Protein AF-A0AAW1DIX3-F1 (afdb_monomer_lite)

Foldseek 3Di:
DDFAWEADAPDPPDDLDDDDDPPDPDVPVVVVVSCVVPCPDAQEEEEALVVLLVLLCLVQPQDPVDFLKFKWKWADDPQHYIYIDGDPVNDDPPCPPLQVVQVQVVLQVRYAHALVDRDRDPGDPDWDKDKDWDQAPRGIYIYIDTQSTWGDNHYDHDVVVVVVTATEAEDEDEPPCDDPCCVLAPSSQLSSCVNSNHQKYKYWYAHPVVSHTDDIDIDGSCSNQPCPDPVPNDHPVSSVVSSNVVVVVVSCVLVLDDSVQSNQKMWMWIADNPDPVRIDIWIWGWDADPNDTDTHTDDPDDDDDD

Sequence (306 aa):
MSPVFWLKITDWKKQSAQKIPINTDDPYKLFSNFIKSFCWTMDNMVGTRSIVSRIMNTPFEINKDIERKWIIKAEIIEENCIYLYYDRDDKPNNITDKMAKQYELLKRYLFVNHPVNRKVISTFNEMFGQEFYFNRKKGNFFYSTEIPGVISDQEITNNEQLTSVEYIYFDIFEDGEFSEDVINYNPIWWSKAALTKAKQCILASYDKVNDCLKEIYKFNIDKFDDKTKYENLWSPDAAWNFLNDFLNFVEYSVFSVSSDIRKKCVWKFQSYPNDEPFVSCEILIRNVVNDQETLTPITVNETNFP

Secondary structure (DSSP, 8-state):
----EE-------SSS-----TT-S-HHHHHHHHHTTT--SSSEEEEEHHHHHHHHHGGG---TT-----EEEEEE-STT-EEEEE-TT----PPPHHHHHHHHHHHHHHEEEETTEEEEPS----PPEEEEEEE-SSSEEEEEEE--EEE-SS---SHHHHHHSEEEEEEEEETT---HHHHHT-HHHHHHHHHTTEEEEEEEEEETTTTEEEEEEEEEGGGGG-TTS-TTT--HHHHHHHHHHHHHHHHHHHHTS-HHHHTTEEEEEEE-TTSSSSEEEEEEEEEEETTEEEEEE---------

Radius of gyration: 21.01 Å; chains: 1; bounding box: 51×45×63 Å

Structure (mmCIF, N/CA/C/O backbone):
data_AF-A0AAW1DIX3-F1
#
_entry.id   AF-A0AAW1DIX3-F1
#
loop_
_atom_site.group_PDB
_atom_site.id
_atom_site.type_symbol
_atom_site.label_atom_id
_atom_site.label_alt_id
_atom_site.label_comp_id
_atom_site.label_asym_id
_atom_site.label_entity_id
_atom_site.label_seq_id
_atom_site.pdbx_PDB_ins_code
_atom_site.Cartn_x
_atom_site.Cartn_y
_atom_site.Cartn_z
_atom_site.occupancy
_atom_site.B_iso_or_equiv
_atom_site.auth_seq_id
_atom_site.auth_comp_id
_atom_site.auth_asym_id
_atom_site.auth_atom_id
_atom_site.pdbx_PDB_model_num
ATOM 1 N N . MET A 1 1 ? 8.180 -1.377 -32.144 1.00 24.28 1 MET A N 1
ATOM 2 C CA . MET A 1 1 ? 7.728 -0.047 -31.680 1.00 24.28 1 MET A CA 1
ATOM 3 C C . MET A 1 1 ? 7.209 -0.229 -30.266 1.00 24.28 1 MET A C 1
ATOM 5 O O . MET A 1 1 ? 6.354 -1.084 -30.084 1.00 24.28 1 MET A O 1
ATOM 9 N N . SER A 1 2 ? 7.764 0.469 -29.275 1.00 21.11 2 SER A N 1
ATOM 10 C CA . SER A 1 2 ? 7.307 0.355 -27.880 1.00 21.11 2 SER A CA 1
ATOM 11 C C . SER A 1 2 ? 6.096 1.270 -27.644 1.00 21.11 2 SER A C 1
ATOM 13 O O . SER A 1 2 ? 6.151 2.421 -28.086 1.00 21.11 2 SER A O 1
ATOM 15 N N . PRO A 1 3 ? 5.015 0.799 -26.993 1.00 24.45 3 PRO A N 1
ATOM 16 C CA . PRO A 1 3 ? 3.863 1.640 -26.676 1.00 24.45 3 PRO A CA 1
ATOM 17 C C . PRO A 1 3 ? 4.235 2.682 -25.610 1.00 24.45 3 PRO A C 1
ATOM 19 O O . PRO A 1 3 ? 5.047 2.410 -24.724 1.00 24.45 3 PRO A O 1
ATOM 22 N N . VAL A 1 4 ? 3.663 3.878 -25.753 1.00 28.61 4 VAL A N 1
ATOM 23 C CA . VAL A 1 4 ? 3.884 5.083 -24.935 1.00 28.61 4 VAL A CA 1
ATOM 24 C C . VAL A 1 4 ? 2.621 5.336 -24.104 1.00 28.61 4 VAL A C 1
ATOM 26 O O . VAL A 1 4 ? 1.522 5.063 -24.577 1.00 28.61 4 VAL A O 1
ATOM 29 N N . PHE A 1 5 ? 2.785 5.819 -22.873 1.00 34.94 5 PHE A N 1
ATOM 30 C CA . PHE A 1 5 ? 1.766 5.808 -21.820 1.00 34.94 5 PHE A CA 1
ATOM 31 C C . PHE A 1 5 ? 1.188 7.217 -21.546 1.00 34.94 5 PHE A C 1
ATOM 33 O O . PHE A 1 5 ? 1.934 8.200 -21.592 1.00 34.94 5 PHE A O 1
ATOM 40 N N . TRP A 1 6 ? -0.119 7.327 -21.259 1.00 36.47 6 TRP A N 1
ATOM 41 C CA . TRP A 1 6 ? -0.885 8.594 -21.301 1.00 36.47 6 TRP A CA 1
ATOM 42 C C . TRP A 1 6 ? -1.530 9.003 -19.975 1.00 36.47 6 TRP A C 1
ATOM 44 O O . TRP A 1 6 ? -1.988 8.139 -19.234 1.00 36.47 6 TRP A O 1
ATOM 54 N N . LEU A 1 7 ? -1.703 10.317 -19.761 1.00 32.06 7 LEU A N 1
ATOM 55 C CA . LEU A 1 7 ? -2.946 10.886 -19.213 1.00 32.06 7 LEU A CA 1
ATOM 56 C C . LEU A 1 7 ? -3.026 12.415 -19.429 1.00 32.06 7 LEU A C 1
ATOM 58 O O . LEU A 1 7 ? -2.129 13.152 -19.026 1.00 32.06 7 LEU A O 1
ATOM 62 N N . LYS A 1 8 ? -4.151 12.893 -19.978 1.00 32.12 8 LYS A N 1
ATOM 63 C CA . LYS A 1 8 ? -4.736 14.211 -19.684 1.00 32.12 8 LYS A CA 1
ATOM 64 C C . LYS A 1 8 ? -6.251 14.084 -19.821 1.00 32.12 8 LYS A C 1
ATOM 66 O O . LYS A 1 8 ? -6.751 13.883 -20.915 1.00 32.12 8 LYS A O 1
ATOM 71 N N . ILE A 1 9 ? -6.985 14.210 -18.719 1.00 34.62 9 ILE A N 1
ATOM 72 C CA . ILE A 1 9 ? -8.452 14.252 -18.755 1.00 34.62 9 ILE A CA 1
ATOM 73 C C . ILE A 1 9 ? -8.866 15.724 -18.847 1.00 34.62 9 ILE A C 1
ATOM 75 O O . ILE A 1 9 ? -8.942 16.439 -17.846 1.00 34.62 9 ILE A O 1
ATOM 79 N N . THR A 1 10 ? -9.100 16.217 -20.062 1.00 29.91 10 THR A N 1
ATOM 80 C CA . THR A 1 10 ? -9.727 17.526 -20.292 1.00 29.91 10 THR A CA 1
ATOM 81 C C . THR A 1 10 ? -11.246 17.402 -20.261 1.00 29.91 10 THR A C 1
ATOM 83 O O . THR A 1 10 ? -11.860 17.349 -21.312 1.00 29.91 10 THR A O 1
ATOM 86 N N . ASP A 1 11 ? -11.834 17.310 -19.064 1.00 30.41 11 ASP A N 1
ATOM 87 C CA . ASP A 1 11 ? -13.124 17.936 -18.697 1.00 30.41 11 ASP A CA 1
ATOM 88 C C . ASP A 1 11 ? -13.627 17.416 -17.341 1.00 30.41 11 ASP A C 1
ATOM 90 O O . ASP A 1 11 ? -14.611 16.697 -17.207 1.00 30.41 11 ASP A O 1
ATOM 94 N N . TRP A 1 12 ? -12.953 17.844 -16.275 1.00 36.09 12 TRP A N 1
ATOM 95 C CA . TRP A 1 12 ? -13.307 17.520 -14.887 1.00 36.09 12 TRP A CA 1
ATOM 96 C C . TRP A 1 12 ? -14.325 18.500 -14.263 1.00 36.09 12 TRP A C 1
ATOM 98 O O . TRP A 1 12 ? -14.452 18.608 -13.046 1.00 36.09 12 TRP A O 1
ATOM 108 N N . LYS A 1 13 ? -15.076 19.254 -15.082 1.00 29.22 13 LYS A N 1
ATOM 109 C CA . LYS A 1 13 ? -15.997 20.299 -14.588 1.00 29.22 13 LYS A CA 1
ATOM 110 C C . LYS A 1 13 ? -17.361 19.806 -14.107 1.00 29.22 13 LYS A C 1
ATOM 112 O O . LYS A 1 13 ? -18.126 20.623 -13.598 1.00 29.22 13 LYS A O 1
ATOM 117 N N . LYS A 1 14 ? -17.685 18.516 -14.199 1.00 33.22 14 LYS A N 1
ATOM 118 C CA . LYS A 1 14 ? -18.916 17.984 -13.603 1.00 33.22 14 LYS A CA 1
ATOM 119 C C . LYS A 1 14 ? -18.658 16.630 -12.946 1.00 33.22 14 LYS A C 1
ATOM 121 O O . LYS A 1 14 ? -18.655 15.607 -13.606 1.00 33.22 14 LYS A O 1
ATOM 126 N N . GLN A 1 15 ? -18.542 16.711 -11.619 1.00 33.00 15 GLN A N 1
ATOM 127 C CA . GLN A 1 15 ? -18.606 15.641 -10.617 1.00 33.00 15 GLN A CA 1
ATOM 128 C C . GLN A 1 15 ? -17.293 14.873 -10.358 1.00 33.00 15 GLN A C 1
ATOM 130 O O . GLN A 1 15 ? -16.634 14.389 -11.266 1.00 33.00 15 GLN A O 1
ATOM 135 N N . SER A 1 16 ? -16.950 14.759 -9.066 1.00 36.22 16 SER A N 1
ATOM 136 C CA . SER A 1 16 ? -15.888 13.934 -8.438 1.00 36.22 16 SER A CA 1
ATOM 137 C C . SER A 1 16 ? -14.414 14.355 -8.540 1.00 36.22 16 SER A C 1
ATOM 139 O O . SER A 1 16 ? -13.512 13.563 -8.309 1.00 36.22 16 SER A O 1
ATOM 141 N N . ALA A 1 17 ? -14.166 15.637 -8.775 1.00 34.41 17 ALA A N 1
ATOM 142 C CA . ALA A 1 17 ? -12.889 16.123 -9.252 1.00 34.41 17 ALA A CA 1
ATOM 143 C C . ALA A 1 17 ? -12.289 17.270 -8.419 1.00 34.41 17 ALA A C 1
ATOM 145 O O . ALA A 1 17 ? -12.296 18.424 -8.854 1.00 34.41 17 ALA A O 1
ATOM 146 N N . GLN A 1 18 ? -11.823 17.013 -7.194 1.00 35.38 18 GLN A N 1
ATOM 147 C CA . GLN A 1 18 ? -11.209 18.082 -6.396 1.00 35.38 18 GLN A CA 1
ATOM 148 C C . GLN A 1 18 ? -9.733 18.260 -6.764 1.00 35.38 18 GLN A C 1
ATOM 150 O O . GLN A 1 18 ? -8.939 17.332 -6.661 1.00 35.38 18 GLN A O 1
ATOM 155 N N . LYS A 1 19 ? -9.353 19.483 -7.160 1.00 34.22 19 LYS A N 1
ATOM 156 C CA . LYS A 1 19 ? -7.948 19.903 -7.168 1.00 34.22 19 LYS A CA 1
ATOM 157 C C . LYS A 1 19 ? -7.449 19.864 -5.731 1.00 34.22 19 LYS A C 1
ATOM 159 O O . LYS A 1 19 ? -7.888 20.672 -4.916 1.00 34.22 19 LYS A O 1
ATOM 164 N N . ILE A 1 20 ? -6.554 18.937 -5.433 1.00 35.50 20 ILE A N 1
ATOM 165 C CA . ILE A 1 20 ? -5.942 18.821 -4.116 1.00 35.50 20 ILE A CA 1
ATOM 166 C C . ILE A 1 20 ? -4.712 19.739 -4.095 1.00 35.50 20 ILE A C 1
ATOM 168 O O . ILE A 1 20 ? -3.755 19.479 -4.827 1.00 35.50 20 ILE A O 1
ATOM 172 N N . PRO A 1 21 ? -4.706 20.837 -3.317 1.00 29.61 21 PRO A N 1
ATOM 173 C CA . PRO A 1 21 ? -3.487 21.604 -3.128 1.00 29.61 21 PRO A CA 1
ATOM 174 C C . PRO A 1 21 ? -2.472 20.741 -2.370 1.00 29.61 21 PRO A C 1
ATOM 176 O O . PRO A 1 21 ? -2.770 20.225 -1.299 1.00 29.61 21 PRO A O 1
ATOM 179 N N . ILE A 1 22 ? -1.254 20.634 -2.908 1.00 37.72 22 ILE A N 1
ATOM 180 C CA . ILE A 1 22 ? -0.123 19.840 -2.380 1.00 37.72 22 ILE A CA 1
ATOM 181 C C . ILE A 1 22 ? 0.317 20.294 -0.963 1.00 37.72 22 ILE A C 1
ATOM 183 O O . ILE A 1 22 ? 1.161 19.669 -0.336 1.00 37.72 22 ILE A O 1
ATOM 187 N N . ASN A 1 23 ? -0.271 21.368 -0.425 1.00 29.31 23 ASN A N 1
ATOM 188 C CA . ASN A 1 23 ? 0.244 22.113 0.723 1.00 29.31 23 ASN A CA 1
ATOM 189 C C . ASN A 1 23 ? -0.627 22.027 1.992 1.00 29.31 23 ASN A C 1
ATOM 191 O O . ASN A 1 23 ? -0.729 23.000 2.736 1.00 29.31 23 ASN A O 1
ATOM 195 N N . THR A 1 24 ? -1.305 20.905 2.231 1.00 38.19 24 THR A N 1
ATOM 196 C CA . THR A 1 24 ? -1.933 20.649 3.536 1.00 38.19 24 THR A CA 1
ATOM 197 C C . THR A 1 24 ? -1.047 19.711 4.343 1.00 38.19 24 THR A C 1
ATOM 199 O O . THR A 1 24 ? -0.878 18.558 3.951 1.00 38.19 24 THR A O 1
ATOM 202 N N . ASP A 1 25 ? -0.566 20.176 5.499 1.00 38.53 25 ASP A N 1
ATOM 203 C CA . ASP A 1 25 ? 0.247 19.420 6.476 1.00 38.53 25 ASP A CA 1
ATOM 204 C C . ASP A 1 25 ? -0.429 18.141 7.012 1.00 38.53 25 ASP A C 1
ATOM 206 O O . ASP A 1 25 ? 0.148 17.386 7.795 1.00 38.53 25 ASP A O 1
ATOM 210 N N . ASP A 1 26 ? -1.670 17.895 6.600 1.00 45.59 26 ASP A N 1
ATOM 211 C CA . ASP A 1 26 ? -2.492 16.778 7.012 1.00 45.59 26 ASP A CA 1
ATOM 212 C C . ASP A 1 26 ? -3.123 16.098 5.772 1.00 45.59 26 ASP A C 1
ATOM 214 O O . ASP A 1 26 ? -4.231 16.460 5.353 1.00 45.59 26 ASP A O 1
ATOM 218 N N . PRO A 1 27 ? -2.442 15.108 5.159 1.00 48.50 27 PRO A N 1
ATOM 219 C CA . PRO A 1 27 ? -3.012 14.304 4.075 1.00 48.50 27 PRO A CA 1
ATOM 220 C C . PRO A 1 27 ? -4.288 13.542 4.498 1.00 48.50 27 PRO A C 1
ATOM 222 O O . PRO A 1 27 ? -5.067 13.125 3.637 1.00 48.50 27 PRO A O 1
ATOM 225 N N . TYR A 1 28 ? -4.559 13.415 5.805 1.00 51.81 28 TYR A N 1
ATOM 226 C CA . TYR A 1 28 ? -5.746 12.764 6.367 1.00 51.81 28 TYR A CA 1
ATOM 227 C C . TYR A 1 28 ? -7.020 13.604 6.175 1.00 51.81 28 TYR A C 1
ATOM 229 O O . TYR A 1 28 ? -8.093 13.056 5.896 1.00 51.81 28 TYR A O 1
ATOM 237 N N . LYS A 1 29 ? -6.933 14.942 6.230 1.00 48.50 29 LYS A N 1
ATOM 238 C CA . LYS A 1 29 ? -8.079 15.833 5.935 1.00 48.50 29 LYS A CA 1
ATOM 239 C C . LYS A 1 29 ? -8.504 15.799 4.466 1.00 48.50 29 LYS A C 1
ATOM 241 O O . LYS A 1 29 ? -9.688 15.926 4.160 1.00 48.50 29 LYS A O 1
ATOM 246 N N . LEU A 1 30 ? -7.555 15.594 3.557 1.00 50.56 30 LEU A N 1
ATOM 247 C CA . LEU A 1 30 ? -7.838 15.466 2.126 1.00 50.56 30 LEU A CA 1
ATOM 248 C C . LEU A 1 30 ? -8.543 14.143 1.812 1.00 50.56 30 LEU A C 1
ATOM 250 O O . LEU A 1 30 ? -9.554 14.127 1.111 1.00 50.56 30 LEU A O 1
ATOM 254 N N . PHE A 1 31 ? -8.048 13.048 2.392 1.00 53.78 31 PHE A N 1
ATOM 255 C CA . PHE A 1 31 ? -8.608 11.718 2.177 1.00 53.78 31 PHE A CA 1
ATOM 256 C C . PHE A 1 31 ? -9.987 11.550 2.834 1.00 53.78 31 PHE A C 1
ATOM 258 O O . PHE A 1 31 ? -10.902 11.007 2.221 1.00 53.78 31 PHE A O 1
ATOM 265 N N . SER A 1 32 ? -10.192 12.093 4.037 1.00 52.12 32 SER A N 1
ATOM 266 C CA . SER A 1 32 ? -11.493 12.045 4.724 1.00 52.12 32 SER A CA 1
ATOM 267 C C . SER A 1 32 ? -12.594 12.829 3.999 1.00 52.12 32 SER A C 1
ATOM 269 O O . SER A 1 32 ? -13.709 12.324 3.885 1.00 52.12 32 SER A O 1
ATOM 271 N N . ASN A 1 33 ? -12.300 14.014 3.448 1.00 55.19 33 ASN A N 1
ATOM 272 C CA . ASN A 1 33 ? -13.266 14.779 2.644 1.00 55.19 33 ASN A CA 1
ATOM 273 C C . ASN A 1 33 ? -13.676 14.039 1.365 1.00 55.19 33 ASN A C 1
ATOM 275 O O . ASN A 1 33 ? -14.841 14.079 0.970 1.00 55.19 33 ASN A O 1
ATOM 279 N N . PHE A 1 34 ? -12.729 13.335 0.747 1.00 54.09 34 PHE A N 1
ATOM 280 C CA . PHE A 1 34 ? -12.985 12.504 -0.417 1.00 54.09 34 PHE A CA 1
ATOM 281 C C . PHE A 1 34 ? -13.840 11.273 -0.060 1.00 54.09 34 PHE A C 1
ATOM 283 O O . PHE A 1 34 ? -14.869 11.031 -0.690 1.00 54.09 34 PHE A O 1
ATOM 290 N N . ILE A 1 35 ? -13.508 10.553 1.017 1.00 54.31 35 ILE A N 1
ATOM 291 C CA . ILE A 1 35 ? -14.267 9.375 1.477 1.00 54.31 35 ILE A CA 1
ATOM 292 C C . ILE A 1 35 ? -15.701 9.730 1.869 1.00 54.31 35 ILE A C 1
ATOM 294 O O . ILE A 1 35 ? -16.624 8.998 1.513 1.00 54.31 35 ILE A O 1
ATOM 298 N N . LYS A 1 36 ? -15.914 10.873 2.536 1.00 56.00 36 LYS A N 1
ATOM 299 C CA . LYS A 1 36 ? -17.258 11.373 2.883 1.00 56.00 36 LYS A CA 1
ATOM 300 C C . LYS A 1 36 ? -18.174 11.513 1.661 1.00 56.00 36 LYS A C 1
ATOM 302 O O . LYS A 1 36 ? -19.388 11.470 1.814 1.00 56.00 36 LYS A O 1
ATOM 307 N N . SER A 1 37 ? -17.616 11.671 0.457 1.00 54.72 37 SER A N 1
ATOM 308 C CA . SER A 1 37 ? -18.402 11.775 -0.777 1.00 54.72 37 SER A CA 1
ATOM 309 C C . SER A 1 37 ? -18.777 10.427 -1.416 1.00 54.72 37 SER A C 1
ATOM 311 O O . SER A 1 37 ? -19.682 10.403 -2.250 1.00 54.72 37 SER A O 1
ATOM 313 N N . PHE A 1 38 ? -18.159 9.311 -1.000 1.00 51.00 38 PHE A N 1
ATOM 314 C CA . PHE A 1 38 ? -18.317 7.988 -1.631 1.00 51.00 38 PHE A CA 1
ATOM 315 C C . PHE A 1 38 ? -18.722 6.846 -0.685 1.00 51.00 38 PHE A C 1
ATOM 317 O O . PHE A 1 38 ? -19.352 5.888 -1.136 1.00 51.00 38 PHE A O 1
ATOM 324 N N . CYS A 1 39 ? -18.442 6.930 0.617 1.00 51.97 39 CYS A N 1
ATOM 325 C CA . CYS A 1 39 ? -18.888 5.928 1.588 1.00 51.97 39 CYS A CA 1
ATOM 326 C C . CYS A 1 39 ? -20.339 6.188 2.017 1.00 51.97 39 CYS A C 1
ATOM 328 O O . CYS A 1 39 ? -20.600 6.697 3.101 1.00 51.97 39 CYS A O 1
ATOM 330 N N . TRP A 1 40 ? -21.289 5.823 1.154 1.00 50.94 40 TRP A N 1
ATOM 331 C CA . TRP A 1 40 ? -22.729 5.896 1.446 1.00 50.94 40 TRP A CA 1
ATOM 332 C C . TRP A 1 40 ? -23.266 4.631 2.135 1.00 50.94 40 TRP A C 1
ATOM 334 O O . TRP A 1 40 ? -24.460 4.553 2.414 1.00 50.94 40 TRP A O 1
ATOM 344 N N . THR A 1 41 ? -22.421 3.624 2.393 1.00 52.97 41 THR A N 1
ATOM 345 C CA . THR A 1 41 ? -22.853 2.355 2.996 1.00 52.97 41 THR A CA 1
ATOM 346 C C . THR A 1 41 ? -22.204 2.110 4.353 1.00 52.97 41 THR A C 1
ATOM 348 O O . THR A 1 41 ? -21.031 2.420 4.572 1.00 52.97 41 THR A O 1
ATOM 351 N N . MET A 1 42 ? -23.005 1.545 5.256 1.00 55.47 42 MET A N 1
ATOM 352 C CA . MET A 1 42 ? -22.595 1.083 6.580 1.00 55.47 42 MET A CA 1
ATOM 353 C C . MET A 1 42 ? -21.626 -0.111 6.448 1.00 55.47 42 MET A C 1
ATOM 355 O O . MET A 1 42 ? -21.708 -0.862 5.478 1.00 55.47 42 MET A O 1
ATOM 359 N N . ASP A 1 43 ? -20.709 -0.251 7.411 1.00 63.44 43 ASP A N 1
ATOM 360 C CA . ASP A 1 43 ? -19.776 -1.384 7.592 1.00 63.44 43 ASP A CA 1
ATOM 361 C C . ASP A 1 43 ? -18.605 -1.491 6.596 1.00 63.44 43 ASP A C 1
ATOM 363 O O . ASP A 1 43 ? -18.255 -2.568 6.105 1.00 63.44 43 ASP A O 1
ATOM 367 N N . ASN A 1 44 ? -17.953 -0.358 6.326 1.00 78.69 44 ASN A N 1
ATOM 368 C CA . ASN A 1 44 ? -16.763 -0.302 5.479 1.00 78.69 44 ASN A CA 1
ATOM 369 C C . ASN A 1 44 ? -15.494 0.017 6.274 1.00 78.69 44 ASN A C 1
ATOM 371 O O . ASN A 1 44 ? -15.504 0.786 7.236 1.00 78.69 44 ASN A O 1
ATOM 375 N N . MET A 1 45 ? -14.375 -0.526 5.804 1.00 88.25 45 MET A N 1
ATOM 376 C CA . MET A 1 45 ? -13.039 -0.078 6.187 1.00 88.25 45 MET A CA 1
ATOM 377 C C . MET A 1 45 ? -12.402 0.690 5.040 1.00 88.25 45 MET A C 1
ATOM 379 O O . MET A 1 45 ? -12.583 0.325 3.876 1.00 88.25 45 MET A O 1
ATOM 383 N N . VAL A 1 46 ? -11.625 1.719 5.363 1.00 85.75 46 VAL A N 1
ATOM 384 C CA . VAL A 1 46 ? -10.936 2.531 4.363 1.00 85.75 46 VAL A CA 1
ATOM 385 C C . VAL A 1 46 ? -9.483 2.773 4.748 1.00 85.75 46 VAL A C 1
ATOM 387 O O . VAL A 1 46 ? -9.178 3.051 5.904 1.00 85.75 46 VAL A O 1
ATOM 390 N N . GLY A 1 47 ? -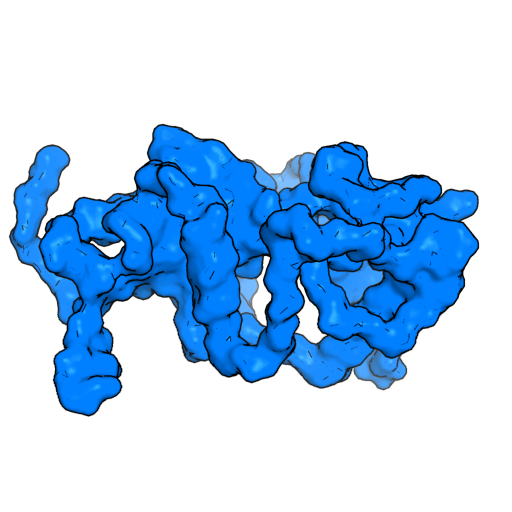8.579 2.702 3.774 1.00 85.44 47 GLY A N 1
ATOM 391 C CA . GLY A 1 47 ? -7.164 3.033 3.945 1.00 85.44 47 GLY A CA 1
ATOM 392 C C . GLY A 1 47 ? -6.514 3.483 2.640 1.00 85.44 47 GLY A C 1
ATOM 393 O O . GLY A 1 47 ? -7.183 3.739 1.645 1.00 85.44 47 GLY A O 1
ATOM 394 N N . THR A 1 48 ? -5.191 3.579 2.611 1.00 84.94 48 THR A N 1
ATOM 395 C CA . THR A 1 48 ? -4.434 3.895 1.390 1.00 84.94 48 THR A CA 1
ATOM 396 C C . THR A 1 48 ? -3.647 2.677 0.926 1.00 84.94 48 THR A C 1
ATOM 398 O O . THR A 1 48 ? -3.306 1.803 1.724 1.00 84.94 48 THR A O 1
ATOM 401 N N . ARG A 1 49 ? -3.275 2.624 -0.356 1.00 88.12 49 ARG A N 1
ATOM 402 C CA . ARG A 1 49 ? -2.427 1.548 -0.889 1.00 88.12 49 ARG A CA 1
ATOM 403 C C . ARG A 1 49 ? -1.153 1.349 -0.076 1.00 88.12 49 ARG A C 1
ATOM 405 O O . ARG A 1 49 ? -0.737 0.214 0.114 1.00 88.12 49 ARG A O 1
ATOM 412 N N . SER A 1 50 ? -0.515 2.426 0.379 1.00 84.75 50 SER A N 1
ATOM 413 C CA . SER A 1 50 ? 0.734 2.317 1.137 1.00 84.75 50 SER A CA 1
ATOM 414 C C . SER A 1 50 ? 0.542 1.571 2.456 1.00 84.75 50 SER A C 1
ATOM 416 O O . SER A 1 50 ? 1.427 0.818 2.844 1.00 84.75 50 SER A O 1
ATOM 418 N N . ILE A 1 51 ? -0.604 1.734 3.118 1.00 88.12 51 ILE A N 1
ATOM 419 C CA . ILE A 1 51 ? -0.974 0.990 4.330 1.00 88.12 51 ILE A CA 1
ATOM 420 C C . ILE A 1 51 ? -1.233 -0.473 3.988 1.00 88.12 51 ILE A C 1
ATOM 422 O O . ILE A 1 51 ? -0.655 -1.364 4.601 1.00 88.12 51 ILE A O 1
ATOM 426 N N . VAL A 1 52 ? -2.053 -0.720 2.964 1.00 91.75 52 VAL A N 1
ATOM 427 C CA . VAL A 1 52 ? -2.420 -2.081 2.548 1.00 91.75 52 VAL A CA 1
ATOM 428 C C . VAL A 1 52 ? -1.185 -2.876 2.133 1.00 91.75 52 VAL A C 1
ATOM 430 O O . VAL A 1 52 ? -0.970 -3.979 2.621 1.00 91.75 52 VAL A O 1
ATOM 433 N N . SER A 1 53 ? -0.331 -2.287 1.294 1.00 91.31 53 SER A N 1
ATOM 434 C CA . SER A 1 53 ? 0.934 -2.887 0.872 1.00 91.31 53 SER A CA 1
ATOM 435 C C . SER A 1 53 ? 1.828 -3.167 2.075 1.00 91.31 53 SER A C 1
ATOM 437 O O . SER A 1 53 ? 2.388 -4.253 2.167 1.00 91.31 53 SER A O 1
ATOM 439 N N . ARG A 1 54 ? 1.935 -2.245 3.039 1.00 88.50 54 ARG A N 1
ATOM 440 C CA . ARG A 1 54 ? 2.735 -2.486 4.244 1.00 88.50 54 ARG A CA 1
ATOM 441 C C . ARG A 1 54 ? 2.227 -3.687 5.040 1.00 88.50 54 ARG A C 1
ATOM 443 O O . ARG A 1 54 ? 3.020 -4.568 5.349 1.00 88.50 54 ARG A O 1
ATOM 450 N N . ILE A 1 55 ? 0.921 -3.753 5.301 1.00 91.50 55 ILE A N 1
ATOM 451 C CA . ILE A 1 55 ? 0.302 -4.881 6.010 1.00 91.50 55 ILE A CA 1
ATOM 452 C C . ILE A 1 55 ? 0.588 -6.188 5.262 1.00 91.50 55 ILE A C 1
ATOM 454 O O . ILE A 1 55 ? 1.118 -7.116 5.866 1.00 91.50 55 ILE A O 1
ATOM 458 N N . MET A 1 56 ? 0.318 -6.233 3.950 1.00 92.00 56 MET A N 1
ATOM 459 C CA . MET A 1 56 ? 0.537 -7.410 3.095 1.00 92.00 56 MET A CA 1
ATOM 460 C C . MET A 1 56 ? 1.974 -7.940 3.142 1.00 92.00 56 MET A C 1
ATOM 462 O O . MET A 1 56 ? 2.182 -9.142 3.015 1.00 92.00 56 MET A O 1
ATOM 466 N N . ASN A 1 57 ? 2.960 -7.056 3.310 1.00 88.00 57 ASN A N 1
ATOM 467 C CA . ASN A 1 57 ? 4.373 -7.431 3.315 1.00 88.00 57 ASN A CA 1
ATOM 468 C C . ASN A 1 57 ? 4.907 -7.845 4.689 1.00 88.00 57 ASN A C 1
ATOM 470 O O . ASN A 1 57 ? 5.987 -8.424 4.745 1.00 88.00 57 ASN A O 1
ATOM 474 N N . THR A 1 58 ? 4.166 -7.596 5.774 1.00 87.44 58 THR A N 1
ATOM 475 C CA . THR A 1 58 ? 4.598 -7.880 7.157 1.00 87.44 58 THR A CA 1
ATOM 476 C C . THR A 1 58 ? 5.186 -9.287 7.347 1.00 87.44 58 THR A C 1
ATOM 478 O O . THR A 1 58 ? 6.245 -9.386 7.964 1.00 87.44 58 THR A O 1
ATOM 481 N N . PRO A 1 59 ? 4.600 -10.376 6.798 1.00 84.81 59 PRO A N 1
ATOM 482 C CA . PRO A 1 59 ? 5.145 -11.726 6.986 1.00 84.81 59 PRO A CA 1
ATOM 483 C C . PRO A 1 59 ? 6.522 -11.955 6.347 1.00 84.81 59 PRO A C 1
ATOM 485 O O . PRO A 1 59 ? 7.198 -12.920 6.691 1.00 84.81 59 PRO A O 1
ATOM 488 N N . PHE A 1 60 ? 6.927 -11.102 5.403 1.00 82.00 60 PHE A N 1
ATOM 489 C CA . PHE A 1 60 ? 8.125 -11.288 4.579 1.00 82.00 60 PHE A CA 1
ATOM 490 C C . PHE A 1 60 ? 9.244 -10.294 4.915 1.00 82.00 60 PHE A C 1
ATOM 492 O O . PHE A 1 60 ? 10.317 -10.341 4.316 1.00 82.00 60 PHE A O 1
ATOM 499 N N . GLU A 1 61 ? 9.039 -9.400 5.886 1.00 77.06 61 GLU A N 1
ATOM 500 C CA . GLU A 1 61 ? 10.041 -8.423 6.336 1.00 77.06 61 GLU A CA 1
ATOM 501 C C . GLU A 1 61 ? 11.089 -9.061 7.289 1.00 77.06 61 GLU A C 1
ATOM 503 O O . GLU A 1 61 ? 11.454 -8.492 8.315 1.00 77.06 61 GLU A O 1
ATOM 508 N N . ILE A 1 62 ? 11.610 -10.250 6.946 1.00 57.56 62 ILE A N 1
ATOM 509 C CA . ILE A 1 62 ? 12.516 -11.084 7.776 1.00 57.56 62 ILE A CA 1
ATOM 510 C C . ILE A 1 62 ? 13.992 -10.641 7.658 1.00 57.56 62 ILE A C 1
ATOM 512 O O . ILE A 1 62 ? 14.909 -11.462 7.651 1.00 57.56 62 ILE A O 1
ATOM 516 N N . ASN A 1 63 ? 14.271 -9.339 7.537 1.00 54.66 63 ASN A N 1
ATOM 517 C CA . ASN A 1 63 ? 15.656 -8.857 7.465 1.00 54.66 63 ASN A CA 1
ATOM 518 C C . ASN A 1 63 ? 16.096 -8.268 8.810 1.00 54.66 63 ASN A C 1
ATOM 520 O O . ASN A 1 63 ? 15.613 -7.218 9.228 1.00 54.66 63 ASN A O 1
ATOM 524 N N . LYS A 1 64 ? 17.025 -8.957 9.487 1.00 45.66 64 LYS A N 1
ATOM 525 C CA . LYS A 1 64 ? 17.494 -8.643 10.852 1.00 45.66 64 LYS A CA 1
ATOM 526 C C . LYS A 1 64 ? 18.157 -7.266 10.994 1.00 45.66 64 LYS A C 1
ATOM 528 O O . LYS A 1 64 ? 18.231 -6.759 12.106 1.00 45.66 64 LYS A O 1
ATOM 533 N N . ASP A 1 65 ? 18.579 -6.654 9.889 1.00 46.44 65 ASP A N 1
ATOM 534 C CA . ASP A 1 65 ? 19.278 -5.361 9.890 1.00 46.44 65 ASP A CA 1
ATOM 535 C C . ASP A 1 65 ? 18.373 -4.168 9.533 1.00 46.44 65 ASP A C 1
ATOM 537 O O . ASP A 1 65 ? 18.805 -3.016 9.586 1.00 46.44 65 ASP A O 1
ATOM 541 N N . ILE A 1 66 ? 17.107 -4.416 9.177 1.00 51.41 66 ILE A N 1
ATOM 542 C CA . ILE A 1 66 ? 16.124 -3.368 8.889 1.00 51.41 66 ILE A CA 1
ATOM 543 C C . ILE A 1 66 ? 14.816 -3.738 9.594 1.00 51.41 66 ILE A C 1
ATOM 545 O O . ILE A 1 66 ? 13.885 -4.245 8.972 1.00 51.41 66 ILE A O 1
ATOM 549 N N . GLU A 1 67 ? 14.731 -3.466 10.900 1.00 52.56 67 GLU A N 1
ATOM 550 C CA . GLU A 1 67 ? 13.465 -3.524 11.637 1.00 52.56 67 GLU A CA 1
ATOM 551 C C . GLU A 1 67 ? 12.488 -2.494 11.052 1.00 52.56 67 GLU A C 1
ATOM 553 O O . GLU A 1 67 ? 12.462 -1.329 11.452 1.00 52.56 67 GLU A O 1
ATOM 558 N N . ARG A 1 68 ? 11.659 -2.902 10.090 1.00 62.59 68 ARG A N 1
ATOM 559 C CA . ARG A 1 68 ? 10.568 -2.061 9.590 1.00 62.59 68 ARG A CA 1
ATOM 560 C C . ARG A 1 68 ? 9.322 -2.260 10.443 1.00 62.59 68 ARG A C 1
ATOM 562 O O . ARG A 1 68 ? 8.280 -2.687 9.959 1.00 62.59 68 ARG A O 1
ATOM 569 N N . LYS A 1 69 ? 9.440 -1.918 11.727 1.00 77.56 69 LYS A N 1
ATOM 570 C CA . LYS A 1 69 ? 8.267 -1.733 12.586 1.00 77.56 69 LYS A CA 1
ATOM 571 C C . LYS A 1 69 ? 7.353 -0.714 11.917 1.00 77.56 69 LYS A C 1
ATOM 573 O O . LYS A 1 69 ? 7.831 0.275 11.365 1.00 77.56 69 LYS A O 1
ATOM 578 N N . TRP A 1 70 ? 6.060 -0.991 11.938 1.00 85.25 70 TRP A N 1
ATOM 579 C CA . TRP A 1 70 ? 5.050 -0.047 11.503 1.00 85.25 70 TRP A CA 1
ATOM 580 C C . TRP A 1 70 ? 3.996 0.118 12.584 1.00 85.25 70 TRP A C 1
ATOM 582 O O . TRP A 1 70 ? 3.739 -0.793 13.376 1.00 85.25 70 TRP A O 1
ATOM 592 N N . ILE A 1 71 ? 3.387 1.295 12.604 1.00 88.88 71 ILE A N 1
ATOM 593 C CA . ILE A 1 71 ? 2.290 1.651 13.486 1.00 88.88 71 ILE A CA 1
ATOM 594 C C . ILE A 1 71 ? 1.152 2.181 12.623 1.00 88.88 71 ILE A C 1
ATOM 596 O O . ILE A 1 71 ? 1.244 3.240 11.999 1.00 88.88 71 ILE A O 1
ATOM 600 N N . ILE A 1 72 ? 0.051 1.439 12.618 1.00 90.88 72 ILE A N 1
ATOM 601 C CA . ILE A 1 72 ? -1.183 1.800 11.928 1.00 90.88 72 ILE A CA 1
ATOM 602 C C . ILE A 1 72 ? -2.238 2.090 12.985 1.00 90.88 72 ILE A C 1
ATOM 604 O O . ILE A 1 72 ? -2.508 1.271 13.859 1.00 90.88 72 ILE A O 1
ATOM 608 N N . LYS A 1 73 ? -2.852 3.262 12.903 1.00 91.38 73 LYS A N 1
ATOM 609 C CA . LYS A 1 73 ? -3.986 3.652 13.730 1.00 91.38 73 LYS A CA 1
ATOM 610 C C . LYS A 1 73 ? -5.289 3.354 13.000 1.00 91.38 73 LYS A C 1
ATOM 612 O O . LYS A 1 73 ? -5.378 3.542 11.786 1.00 91.38 73 LYS A O 1
ATOM 617 N N . ALA A 1 74 ? -6.291 2.912 13.749 1.00 93.00 74 ALA A N 1
ATOM 618 C CA . ALA A 1 74 ? -7.672 2.840 13.309 1.00 93.00 74 ALA A CA 1
ATOM 619 C C . ALA A 1 74 ? -8.547 3.797 14.122 1.00 93.00 74 ALA A C 1
ATOM 621 O O . ALA A 1 74 ? -8.345 3.943 15.328 1.00 93.00 74 ALA A O 1
ATOM 622 N N . GLU A 1 75 ? -9.534 4.413 13.476 1.00 89.75 75 GLU A N 1
ATOM 623 C CA . GLU A 1 75 ? -10.541 5.270 14.112 1.00 89.75 75 GLU A CA 1
ATOM 624 C C . GLU A 1 75 ? -11.905 5.134 13.435 1.00 89.75 75 GLU A C 1
ATOM 626 O O . GLU A 1 75 ? -11.987 4.850 12.240 1.00 89.75 75 GLU A O 1
ATOM 631 N N . ILE A 1 76 ? -12.980 5.411 14.178 1.00 87.69 76 ILE A N 1
ATOM 632 C CA . ILE A 1 76 ? -14.317 5.599 13.602 1.00 87.69 76 ILE A CA 1
ATOM 633 C C . ILE A 1 76 ? -14.611 7.088 13.485 1.00 87.69 76 ILE A C 1
ATOM 635 O O . ILE A 1 76 ? -14.740 7.779 14.494 1.00 87.69 76 ILE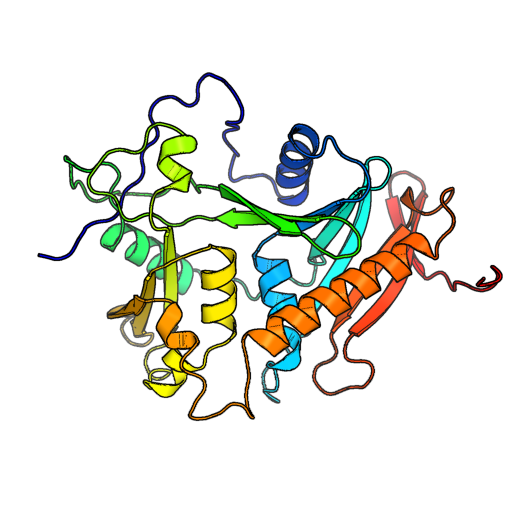 A O 1
ATOM 639 N N . ILE A 1 77 ? -14.767 7.561 12.249 1.00 73.88 77 ILE A N 1
ATOM 640 C CA . ILE A 1 77 ? -15.098 8.964 11.960 1.00 73.88 77 ILE A CA 1
ATOM 641 C C . ILE A 1 77 ? -16.594 9.110 11.654 1.00 73.88 77 ILE A C 1
ATOM 643 O O . ILE A 1 77 ? -17.275 9.928 12.267 1.00 73.88 77 ILE A O 1
ATOM 647 N N . GLU A 1 78 ? -17.116 8.285 10.746 1.00 71.81 78 GLU A N 1
ATOM 648 C CA . GLU A 1 78 ? -18.531 8.245 10.353 1.00 71.81 78 GLU A CA 1
ATOM 649 C C . GLU A 1 78 ? -19.168 6.958 10.885 1.00 71.81 78 GLU A C 1
ATOM 651 O O . GLU A 1 78 ? -18.478 5.949 10.958 1.00 71.81 78 GLU A O 1
ATOM 656 N N . GLU A 1 79 ? -20.451 7.003 11.268 1.00 72.56 79 GLU A N 1
ATOM 657 C CA . GLU A 1 79 ? -21.244 5.971 11.977 1.00 72.56 79 GLU A CA 1
ATOM 658 C C . GLU A 1 79 ? -20.535 4.645 12.321 1.00 72.56 79 GLU A C 1
ATOM 660 O O . GLU A 1 79 ? -20.261 4.436 13.501 1.00 72.56 79 GLU A O 1
ATOM 665 N N . ASN A 1 80 ? -20.207 3.807 11.327 1.00 78.00 80 ASN A N 1
ATOM 666 C CA . ASN A 1 80 ? -19.465 2.544 11.488 1.00 78.00 80 ASN A CA 1
ATOM 667 C C . ASN A 1 80 ? -18.300 2.366 10.488 1.00 78.00 80 ASN A C 1
ATOM 669 O O . ASN A 1 80 ? -17.867 1.245 10.230 1.00 78.00 80 ASN A O 1
ATOM 673 N N . CYS A 1 81 ? -17.803 3.445 9.884 1.00 84.88 81 CYS A N 1
ATOM 674 C CA . CYS A 1 81 ? -16.691 3.382 8.940 1.00 84.88 81 CYS A CA 1
ATOM 675 C C . CYS A 1 81 ? -15.354 3.454 9.684 1.00 84.88 81 CYS A C 1
ATOM 677 O O . CYS A 1 81 ? -15.071 4.446 10.362 1.00 84.88 81 CYS A O 1
ATOM 679 N N . ILE A 1 82 ? -14.531 2.416 9.538 1.00 89.56 82 ILE A N 1
ATOM 680 C CA . ILE A 1 82 ? -13.213 2.318 10.175 1.00 89.56 82 ILE A CA 1
ATOM 681 C C . ILE A 1 82 ? -12.152 2.866 9.219 1.00 89.56 82 ILE A C 1
ATOM 683 O O . ILE A 1 82 ? -12.002 2.386 8.097 1.00 89.56 82 ILE A O 1
ATOM 687 N N . TYR A 1 83 ? -11.384 3.847 9.672 1.00 87.44 83 TYR A N 1
ATOM 688 C CA . TYR A 1 83 ? -10.326 4.488 8.900 1.00 87.44 83 TYR A CA 1
ATOM 689 C C . TYR A 1 83 ? -8.970 4.012 9.388 1.00 87.44 83 TYR A C 1
ATOM 691 O O . TYR A 1 83 ? -8.673 4.170 10.566 1.00 87.44 83 TYR A O 1
ATOM 699 N N . LEU A 1 84 ? -8.149 3.480 8.486 1.00 89.81 84 LEU A N 1
ATOM 700 C CA . LEU A 1 84 ? -6.767 3.093 8.749 1.00 89.81 84 LEU A CA 1
ATOM 701 C C . LEU A 1 84 ? -5.801 4.168 8.254 1.00 89.81 84 LEU A C 1
ATOM 703 O O . LEU A 1 84 ? -5.896 4.612 7.106 1.00 89.81 84 LEU A O 1
ATOM 707 N N . TYR A 1 85 ? -4.842 4.553 9.095 1.00 85.69 85 TYR A N 1
ATOM 708 C CA . TYR A 1 85 ? -3.812 5.537 8.761 1.00 85.69 85 TYR A CA 1
ATOM 709 C C . TYR A 1 85 ? -2.488 5.279 9.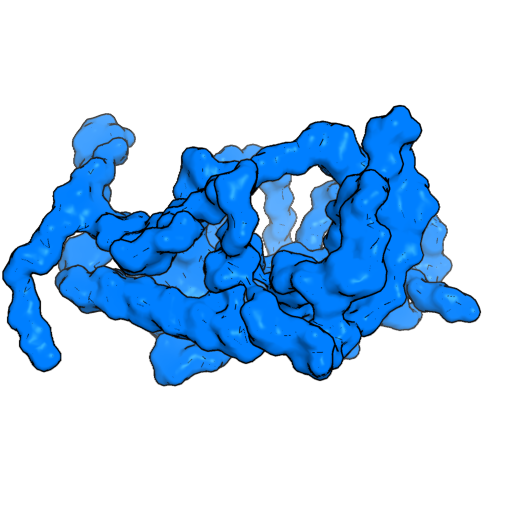496 1.00 85.69 85 TYR A C 1
ATOM 711 O O . TYR A 1 85 ? -2.468 4.628 10.534 1.00 85.69 85 TYR A O 1
ATOM 719 N N . TYR A 1 86 ? -1.367 5.762 8.954 1.00 83.25 86 TYR A N 1
ATOM 720 C CA . TYR A 1 86 ? -0.067 5.673 9.631 1.00 83.25 86 TYR A CA 1
ATOM 721 C C . TYR A 1 86 ? -0.038 6.547 10.881 1.00 83.25 86 TYR A C 1
ATOM 723 O O . TYR A 1 86 ? -0.578 7.655 10.883 1.00 83.25 86 TYR A O 1
ATOM 731 N N . ASP A 1 87 ? 0.653 6.101 11.927 1.00 79.62 87 ASP A N 1
ATOM 732 C CA . ASP A 1 87 ? 1.010 7.021 12.999 1.00 79.62 87 ASP A CA 1
ATOM 733 C C . ASP A 1 87 ? 1.896 8.150 12.445 1.00 79.62 87 ASP A C 1
ATOM 735 O O . ASP A 1 87 ? 2.752 7.927 11.591 1.00 79.62 87 ASP A O 1
ATOM 739 N N . ARG A 1 88 ? 1.691 9.388 12.907 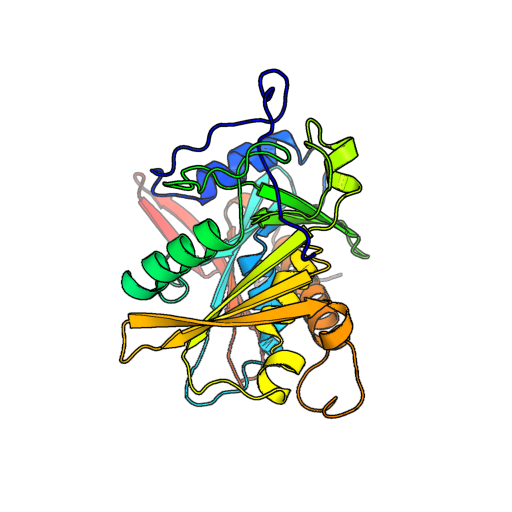1.00 64.50 88 ARG A N 1
ATOM 740 C CA . ARG A 1 88 ? 2.406 10.571 12.389 1.00 64.50 88 ARG A CA 1
ATOM 741 C C . ARG A 1 88 ? 3.918 10.483 12.598 1.00 64.50 88 ARG A C 1
ATOM 743 O O . ARG A 1 88 ? 4.661 11.105 11.836 1.00 64.50 88 ARG A O 1
ATOM 750 N N . ASP A 1 89 ? 4.332 9.711 13.597 1.00 61.94 89 ASP A N 1
ATOM 751 C CA . ASP A 1 89 ? 5.729 9.458 13.945 1.00 61.94 89 ASP A CA 1
ATOM 752 C C . ASP A 1 89 ? 6.337 8.291 13.148 1.00 61.94 89 ASP A C 1
ATOM 754 O O . ASP A 1 89 ? 7.556 8.178 13.059 1.00 61.94 89 ASP A O 1
ATOM 758 N N . ASP A 1 90 ? 5.504 7.470 12.501 1.00 59.34 90 ASP A N 1
ATOM 759 C CA . ASP A 1 90 ? 5.908 6.346 11.652 1.00 59.34 90 ASP A CA 1
ATOM 760 C C . ASP A 1 90 ? 5.875 6.744 10.169 1.00 59.34 90 ASP A C 1
ATOM 762 O O . ASP A 1 90 ? 5.185 6.161 9.326 1.00 59.34 90 ASP A O 1
ATOM 766 N N . LYS A 1 91 ? 6.595 7.822 9.834 1.00 52.12 91 LYS A N 1
ATOM 767 C CA . LYS A 1 91 ? 6.758 8.202 8.430 1.00 52.12 91 LYS A CA 1
ATOM 768 C C . LYS A 1 91 ? 7.659 7.164 7.760 1.00 52.12 91 LYS A C 1
ATOM 770 O O . LYS A 1 91 ? 8.786 6.974 8.222 1.00 52.12 91 LYS A O 1
ATOM 775 N N . PRO A 1 92 ? 7.231 6.530 6.651 1.00 51.16 92 PRO A N 1
ATOM 776 C CA . PRO A 1 92 ? 8.148 5.728 5.856 1.00 51.16 92 PRO A CA 1
ATOM 777 C C . PRO A 1 92 ? 9.343 6.609 5.490 1.00 51.16 92 PRO A C 1
ATOM 779 O O . PRO A 1 92 ? 9.137 7.750 5.076 1.00 51.16 92 PRO A O 1
ATOM 782 N N . ASN A 1 93 ? 10.562 6.091 5.701 1.00 51.69 93 ASN A N 1
ATOM 783 C CA . ASN A 1 93 ? 11.826 6.788 5.450 1.00 51.69 93 ASN A CA 1
ATOM 784 C C . ASN A 1 93 ? 11.692 7.721 4.247 1.00 51.69 93 ASN A C 1
ATOM 786 O O . ASN A 1 93 ? 11.431 7.252 3.135 1.00 51.69 93 ASN A O 1
ATOM 790 N N . ASN A 1 94 ? 11.819 9.029 4.494 1.00 49.78 94 ASN A N 1
ATOM 791 C CA . ASN A 1 94 ? 11.718 10.039 3.452 1.00 49.78 94 ASN A CA 1
ATOM 792 C C . ASN A 1 94 ? 12.606 9.608 2.284 1.00 49.78 94 ASN A C 1
ATOM 794 O O . ASN A 1 94 ? 13.811 9.399 2.459 1.00 49.78 94 ASN A O 1
ATOM 798 N N . ILE A 1 95 ? 12.003 9.464 1.102 1.00 57.22 95 ILE A N 1
ATOM 799 C CA . ILE A 1 95 ? 12.749 9.378 -0.149 1.00 57.22 95 ILE A CA 1
ATOM 800 C C . ILE A 1 95 ? 13.734 10.545 -0.110 1.00 57.22 95 ILE A C 1
ATOM 802 O O . ILE A 1 95 ? 13.321 11.692 0.064 1.00 57.22 95 ILE A O 1
ATOM 806 N N . THR A 1 96 ? 15.035 10.259 -0.188 1.00 65.12 96 THR A N 1
ATOM 807 C CA . THR A 1 96 ? 16.035 11.332 -0.177 1.00 65.12 96 THR A CA 1
ATOM 808 C C . THR A 1 96 ? 15.714 12.317 -1.299 1.00 65.12 96 THR A C 1
ATOM 810 O O . THR A 1 96 ? 15.265 11.897 -2.367 1.00 65.12 96 THR A O 1
ATOM 813 N N . ASP A 1 97 ? 15.984 13.612 -1.116 1.00 72.50 97 ASP A N 1
ATOM 814 C CA . ASP A 1 97 ? 15.751 14.616 -2.169 1.00 72.50 97 ASP A CA 1
ATOM 815 C C . ASP A 1 97 ? 16.370 14.204 -3.517 1.00 72.50 97 ASP A C 1
ATOM 817 O O . ASP A 1 97 ? 15.860 14.552 -4.580 1.00 72.50 97 ASP A O 1
ATOM 821 N N . LYS A 1 98 ? 17.463 13.427 -3.480 1.00 75.75 98 LYS A N 1
ATOM 822 C CA . LYS A 1 98 ? 18.080 12.813 -4.659 1.00 75.75 98 LYS A CA 1
ATOM 823 C C . LYS A 1 98 ? 17.174 11.771 -5.308 1.00 75.75 98 LYS A C 1
ATOM 825 O O . LYS A 1 98 ? 16.824 11.932 -6.470 1.00 75.75 98 LYS A O 1
ATOM 830 N N . MET A 1 99 ? 16.734 10.750 -4.573 1.00 74.12 99 MET A N 1
ATOM 831 C CA . MET A 1 99 ? 15.811 9.744 -5.115 1.00 74.12 99 MET A CA 1
ATOM 832 C C . MET A 1 99 ? 14.492 10.369 -5.588 1.00 74.12 99 MET A C 1
ATOM 834 O O . MET A 1 99 ? 13.967 9.952 -6.613 1.00 74.12 99 MET A O 1
ATOM 838 N N . ALA A 1 100 ? 13.990 11.409 -4.914 1.00 77.06 100 ALA A N 1
ATOM 839 C CA . ALA A 1 100 ? 12.785 12.124 -5.333 1.00 77.06 100 ALA A CA 1
ATOM 840 C C . ALA A 1 100 ? 12.989 12.817 -6.691 1.00 77.06 100 ALA A C 1
ATOM 842 O O . ALA A 1 100 ? 12.138 12.718 -7.576 1.00 77.06 100 ALA A O 1
ATOM 843 N N . LYS A 1 101 ? 14.152 13.451 -6.903 1.00 81.25 101 LYS A N 1
ATOM 844 C CA . LYS A 1 101 ? 14.527 14.020 -8.209 1.00 81.25 101 LYS A CA 1
ATOM 845 C C . LYS A 1 101 ? 14.610 12.954 -9.297 1.00 81.25 101 LYS A C 1
ATOM 847 O O . LYS A 1 101 ? 14.121 13.190 -10.399 1.00 81.25 101 LYS A O 1
ATOM 852 N N . GLN A 1 102 ? 15.198 11.797 -8.998 1.00 85.44 102 GLN A N 1
ATOM 853 C CA . GLN A 1 102 ? 15.308 10.702 -9.965 1.00 85.44 102 GLN A CA 1
ATOM 854 C C . GLN A 1 102 ? 13.940 10.079 -10.274 1.00 85.44 102 GLN A C 1
ATOM 856 O O . GLN A 1 102 ? 13.664 9.755 -11.427 1.00 85.44 102 GLN A O 1
ATOM 861 N N . TYR A 1 103 ? 13.047 9.991 -9.284 1.00 83.12 103 TYR A N 1
ATOM 862 C CA . TYR A 1 103 ? 11.661 9.545 -9.462 1.00 83.12 103 TYR A CA 1
ATOM 863 C C . TYR A 1 103 ? 10.900 10.456 -10.421 1.00 83.12 103 TYR A C 1
ATOM 865 O O . TYR A 1 103 ? 10.292 9.990 -11.385 1.00 83.12 103 TYR A O 1
ATOM 873 N N . GLU A 1 104 ? 11.013 11.770 -10.228 1.00 81.62 104 GLU A N 1
ATOM 874 C CA . GLU A 1 104 ? 10.437 12.750 -11.146 1.00 81.62 104 GLU A CA 1
ATOM 875 C C . GLU A 1 104 ? 11.092 12.710 -12.532 1.00 81.62 104 GLU A C 1
ATOM 877 O O . GLU A 1 104 ? 10.402 12.853 -13.540 1.00 81.62 104 GLU A O 1
ATOM 882 N N . LEU A 1 105 ? 12.403 12.469 -12.619 1.00 83.94 105 LEU A N 1
ATOM 883 C CA . LEU A 1 105 ? 13.092 12.298 -13.898 1.00 83.94 105 LEU A CA 1
ATOM 884 C C . LEU A 1 105 ? 12.570 11.069 -14.658 1.00 83.94 105 LEU A C 1
ATOM 886 O O . LEU A 1 105 ? 12.265 11.169 -15.848 1.00 83.94 105 LEU A O 1
ATOM 890 N N . LEU A 1 106 ? 12.399 9.938 -13.971 1.00 86.19 106 LEU A N 1
ATOM 891 C CA . LEU A 1 106 ? 11.839 8.723 -14.553 1.00 86.19 106 LEU A CA 1
ATOM 892 C C . LEU A 1 106 ? 10.414 8.959 -15.066 1.00 86.19 106 LEU A C 1
ATOM 894 O O . LEU A 1 106 ? 10.122 8.600 -16.207 1.00 86.19 106 LEU A O 1
ATOM 898 N N . LYS A 1 107 ? 9.554 9.642 -14.295 1.00 82.50 107 LYS A N 1
ATOM 899 C CA . LYS A 1 107 ? 8.204 10.012 -14.760 1.00 82.50 107 LYS A CA 1
ATOM 900 C C . LYS A 1 107 ? 8.243 10.756 -16.094 1.00 82.50 107 LYS A C 1
ATOM 902 O O . LYS A 1 107 ? 7.456 10.455 -16.987 1.00 82.50 107 LYS A O 1
ATOM 907 N N . ARG A 1 108 ? 9.174 11.703 -16.262 1.00 79.56 108 ARG A N 1
ATOM 908 C CA . ARG A 1 108 ? 9.306 12.493 -17.503 1.00 79.56 108 ARG A CA 1
ATOM 909 C C . ARG A 1 108 ? 9.746 11.662 -18.701 1.00 79.56 108 ARG A C 1
ATOM 911 O O . ARG A 1 108 ? 9.400 12.012 -19.827 1.00 79.56 108 ARG A O 1
ATOM 918 N N . TYR A 1 109 ? 10.511 10.597 -18.473 1.00 80.88 109 TYR A N 1
ATOM 919 C CA . TYR A 1 109 ? 10.918 9.678 -19.534 1.00 80.88 109 TYR A CA 1
ATOM 920 C C . TYR A 1 109 ? 9.828 8.671 -19.896 1.00 80.88 109 TYR A C 1
ATOM 922 O O . TYR A 1 109 ? 9.724 8.284 -21.060 1.00 80.88 109 TYR A O 1
ATOM 930 N N . LEU A 1 110 ? 9.025 8.249 -18.919 1.00 82.88 110 LEU A N 1
ATOM 931 C CA . LEU A 1 110 ? 7.999 7.228 -19.122 1.00 82.88 110 LEU A CA 1
ATOM 932 C C . LEU A 1 110 ? 6.678 7.796 -19.644 1.00 82.88 110 LEU A C 1
ATOM 934 O O . LEU A 1 110 ? 6.033 7.159 -20.478 1.00 82.88 110 LEU A O 1
ATOM 938 N N . PHE A 1 111 ? 6.269 8.972 -19.165 1.00 78.81 111 PHE A N 1
ATOM 939 C CA . PHE A 1 111 ? 4.916 9.483 -19.372 1.00 78.81 111 PHE A CA 1
ATOM 940 C C . PHE A 1 111 ? 4.889 10.767 -20.195 1.00 78.81 111 PHE A C 1
ATOM 942 O O . PHE A 1 111 ? 5.769 11.627 -20.130 1.00 78.81 111 PHE A O 1
ATOM 949 N N . VAL A 1 112 ? 3.814 10.909 -20.961 1.00 74.25 112 VAL A N 1
ATOM 950 C CA . VAL A 1 112 ? 3.516 12.076 -21.792 1.00 74.25 112 VAL A CA 1
ATOM 951 C C . VAL A 1 112 ? 2.044 12.450 -21.631 1.00 74.25 112 VAL A C 1
ATOM 953 O O . VAL A 1 112 ? 1.192 11.605 -21.359 1.00 74.25 112 VAL A O 1
ATOM 956 N N . ASN A 1 113 ? 1.729 13.733 -21.819 1.00 66.44 113 ASN A N 1
ATOM 957 C CA . ASN A 1 113 ? 0.395 14.249 -21.496 1.00 66.44 113 ASN A CA 1
ATOM 958 C C . ASN A 1 113 ? -0.669 13.812 -22.519 1.00 66.44 113 ASN A C 1
ATOM 960 O O . ASN A 1 113 ? -1.844 13.791 -22.181 1.00 66.44 113 ASN A O 1
ATOM 964 N N . HIS A 1 114 ? -0.306 13.523 -23.780 1.00 65.81 114 HIS A N 1
ATOM 965 C CA . HIS A 1 114 ? -1.306 13.303 -24.835 1.00 65.81 114 HIS A CA 1
ATOM 966 C C . HIS A 1 114 ? -0.863 12.343 -25.959 1.00 65.81 114 HIS A C 1
ATOM 968 O O . HIS A 1 114 ? 0.202 12.594 -26.538 1.00 65.81 114 HIS A O 1
ATOM 974 N N . PRO A 1 115 ? -1.716 11.366 -26.370 1.00 64.75 115 PRO A N 1
ATOM 975 C CA . PRO A 1 115 ? -1.467 10.333 -27.393 1.00 64.75 115 PRO A CA 1
ATOM 976 C C . PRO A 1 115 ? -0.685 10.762 -28.625 1.00 64.75 115 PRO A C 1
ATOM 978 O O . PRO A 1 115 ? 0.307 10.181 -29.073 1.00 64.75 115 PRO A O 1
ATOM 981 N N . VAL A 1 116 ? -1.179 11.857 -29.170 1.00 66.75 116 VAL A N 1
ATOM 982 C CA . VAL A 1 116 ? -0.761 12.383 -30.461 1.00 66.75 116 VAL A CA 1
ATOM 983 C C . VAL A 1 116 ? 0.378 13.399 -30.317 1.00 66.75 116 VAL A C 1
ATOM 985 O O . VAL A 1 116 ? 1.124 13.627 -31.263 1.00 66.75 116 VAL A O 1
ATOM 988 N N . ASN A 1 117 ? 0.559 14.005 -29.136 1.00 67.06 117 ASN A N 1
ATOM 989 C CA . ASN A 1 117 ? 1.493 15.111 -28.924 1.00 67.06 117 ASN A CA 1
ATOM 990 C C . ASN A 1 117 ? 2.500 14.746 -27.830 1.00 67.06 117 ASN A C 1
ATOM 992 O O . ASN A 1 117 ? 2.347 15.116 -26.665 1.00 67.06 117 ASN A O 1
ATOM 996 N N . ARG A 1 118 ? 3.536 14.004 -28.235 1.00 64.75 118 ARG A N 1
ATOM 997 C CA . ARG A 1 118 ? 4.597 13.453 -27.374 1.00 64.75 118 ARG A CA 1
ATOM 998 C C . ARG A 1 118 ? 5.593 14.520 -26.904 1.00 64.75 118 ARG A C 1
ATOM 1000 O O . ARG A 1 118 ? 6.802 14.371 -27.058 1.00 64.75 118 ARG A O 1
ATOM 1007 N N . LYS A 1 119 ? 5.093 15.630 -26.366 1.00 65.00 119 LYS A N 1
ATOM 1008 C CA . LYS A 1 119 ? 5.938 16.617 -25.694 1.00 65.00 119 LYS A CA 1
ATOM 1009 C C . LYS A 1 119 ? 6.281 16.101 -24.305 1.00 65.00 119 LYS A C 1
ATOM 1011 O O . LYS A 1 119 ? 5.387 15.766 -23.530 1.00 65.00 119 LYS A O 1
ATOM 1016 N N . VAL A 1 120 ? 7.579 16.063 -24.020 1.00 62.84 120 VAL A N 1
ATOM 1017 C CA . VAL A 1 120 ? 8.114 15.754 -22.693 1.00 62.84 120 VAL A CA 1
ATOM 1018 C C . VAL A 1 120 ? 7.541 16.754 -21.696 1.00 62.84 120 VAL A C 1
ATOM 1020 O O . VAL A 1 120 ? 7.531 17.964 -21.938 1.00 62.84 120 VAL A O 1
ATOM 1023 N N . ILE A 1 121 ? 7.033 16.236 -20.587 1.00 61.81 121 ILE A N 1
ATOM 1024 C CA . ILE A 1 121 ? 6.418 17.040 -19.538 1.00 61.81 121 ILE A CA 1
ATOM 1025 C C . ILE A 1 121 ? 7.537 17.626 -18.678 1.00 61.81 121 ILE A C 1
ATOM 1027 O O . ILE A 1 121 ? 8.422 16.908 -18.223 1.00 61.81 121 ILE A O 1
ATOM 1031 N N . SER A 1 122 ? 7.519 18.940 -18.452 1.00 54.34 122 SER A N 1
ATOM 1032 C CA . SER A 1 122 ? 8.539 19.604 -17.634 1.00 54.34 122 SER A CA 1
ATOM 1033 C C . SER A 1 122 ? 8.335 19.394 -16.134 1.00 54.34 122 SER A C 1
ATOM 1035 O O . SER A 1 122 ? 9.305 19.492 -15.395 1.00 54.34 122 SER A O 1
ATOM 1037 N N . THR A 1 123 ? 7.108 19.123 -15.678 1.00 57.12 123 THR A N 1
ATOM 1038 C CA . THR A 1 123 ? 6.733 18.927 -14.263 1.00 57.12 123 THR A CA 1
ATOM 1039 C C . THR A 1 123 ? 5.394 18.192 -14.151 1.00 57.12 123 THR A C 1
ATOM 1041 O O . THR A 1 123 ? 4.423 18.631 -14.772 1.00 57.12 123 THR A O 1
ATOM 1044 N N . PHE A 1 124 ? 5.312 17.139 -13.332 1.00 55.19 124 PHE A N 1
ATOM 1045 C CA . PHE A 1 124 ? 4.039 16.537 -12.924 1.00 55.19 124 PHE A CA 1
ATOM 1046 C C . PHE A 1 124 ? 3.560 17.232 -11.650 1.00 55.19 124 PHE A C 1
ATOM 1048 O O . PHE A 1 124 ? 3.956 16.878 -10.548 1.00 55.19 124 PHE A O 1
ATOM 1055 N N . ASN A 1 125 ? 2.731 18.265 -11.804 1.00 54.56 125 ASN A N 1
ATOM 1056 C CA . ASN A 1 125 ? 2.152 18.984 -10.660 1.00 54.56 125 ASN A CA 1
ATOM 1057 C C . ASN A 1 125 ? 0.835 18.354 -10.177 1.00 54.56 125 ASN A C 1
ATOM 1059 O O . ASN A 1 125 ? 0.172 18.905 -9.304 1.00 54.56 125 ASN A O 1
ATOM 1063 N N . GLU A 1 126 ? 0.426 17.241 -10.783 1.00 58.53 126 GLU A N 1
ATOM 1064 C CA . GLU A 1 126 ? -0.864 16.601 -10.564 1.00 58.53 126 GLU A CA 1
ATOM 1065 C C . GLU A 1 126 ? -0.630 15.098 -10.371 1.00 58.53 126 GLU A C 1
ATOM 1067 O O . GLU A 1 126 ? 0.091 14.471 -11.148 1.00 58.53 126 GLU A O 1
ATOM 1072 N N . MET A 1 127 ? -1.218 14.539 -9.314 1.00 62.59 127 MET A N 1
ATOM 1073 C CA . MET A 1 127 ? -1.275 13.099 -9.065 1.00 62.59 127 MET A CA 1
ATOM 1074 C C . MET A 1 127 ? -2.666 12.604 -9.438 1.00 62.59 127 MET A C 1
ATOM 1076 O O . MET A 1 127 ? -3.663 13.245 -9.097 1.00 62.59 127 MET A O 1
ATOM 1080 N N . PHE A 1 128 ? -2.738 11.463 -10.116 1.00 65.00 128 PHE A N 1
ATOM 1081 C CA . PHE A 1 128 ? -4.006 10.811 -10.409 1.00 65.00 128 PHE A CA 1
ATOM 1082 C C . PHE A 1 128 ? -4.283 9.740 -9.354 1.00 65.00 128 PHE A C 1
ATOM 1084 O O . PHE A 1 128 ? -3.502 8.802 -9.210 1.00 65.00 128 PHE A O 1
ATOM 1091 N N . GLY A 1 129 ? -5.376 9.889 -8.609 1.00 67.75 129 GLY A N 1
ATOM 1092 C CA . GLY A 1 129 ? -5.848 8.903 -7.639 1.00 67.75 129 GLY A CA 1
ATOM 1093 C C . GLY A 1 129 ? -6.956 8.030 -8.224 1.00 67.75 129 GLY A C 1
ATOM 1094 O O . GLY A 1 129 ? -7.795 8.531 -8.966 1.00 67.75 129 GLY A O 1
ATOM 1095 N N . GLN A 1 130 ? -6.961 6.745 -7.879 1.00 69.44 130 GLN A N 1
ATOM 1096 C CA . GLN A 1 130 ? -8.037 5.805 -8.179 1.00 69.44 130 GLN A CA 1
ATOM 1097 C C . GLN A 1 130 ? -8.419 5.040 -6.914 1.00 69.44 130 GLN A C 1
ATOM 1099 O O . GLN A 1 130 ? -7.553 4.628 -6.133 1.00 69.44 130 GLN A O 1
ATOM 1104 N N . GLU A 1 131 ? -9.712 4.791 -6.753 1.00 72.31 131 GLU A N 1
ATOM 1105 C CA . GLU A 1 131 ? -10.242 3.957 -5.686 1.00 72.31 131 GLU A CA 1
ATOM 1106 C C . GLU A 1 131 ? -10.445 2.533 -6.169 1.00 72.31 131 GLU A C 1
ATOM 1108 O O . GLU A 1 131 ? -10.971 2.260 -7.255 1.00 72.31 131 GLU A O 1
ATOM 1113 N N . PHE A 1 132 ? -10.085 1.612 -5.294 1.00 78.25 132 PHE A N 1
ATOM 1114 C CA . PHE A 1 132 ? -10.364 0.205 -5.448 1.00 78.25 132 PHE A CA 1
ATOM 1115 C C . PHE A 1 132 ? -11.029 -0.324 -4.192 1.00 78.25 132 PHE A C 1
ATOM 1117 O O . PHE A 1 132 ? -10.919 0.243 -3.104 1.00 78.25 132 PHE A O 1
ATOM 1124 N N . TYR A 1 133 ? -11.717 -1.444 -4.355 1.00 81.31 133 TYR A N 1
ATOM 1125 C CA . TYR A 1 133 ? -12.241 -2.207 -3.245 1.00 81.31 133 TYR A CA 1
ATOM 1126 C C . TYR A 1 133 ? -12.053 -3.691 -3.506 1.00 81.31 133 TYR A C 1
ATOM 1128 O O . TYR A 1 133 ? -11.940 -4.131 -4.657 1.00 81.31 133 TYR A O 1
ATOM 1136 N N . PHE A 1 134 ? -12.039 -4.452 -2.422 1.00 82.75 134 PHE A N 1
ATOM 1137 C CA . PHE A 1 134 ? -12.223 -5.890 -2.467 1.00 82.75 134 PHE A CA 1
ATOM 1138 C C . PHE A 1 134 ? -13.268 -6.301 -1.435 1.00 82.75 134 PHE A C 1
ATOM 1140 O O . PHE A 1 134 ? -13.370 -5.729 -0.345 1.00 82.75 134 PHE A O 1
ATOM 1147 N N . ASN A 1 135 ? -14.065 -7.296 -1.818 1.00 81.38 135 ASN A N 1
ATOM 1148 C CA . ASN A 1 135 ? -15.115 -7.834 -0.972 1.00 81.38 135 ASN A CA 1
ATOM 1149 C C . ASN A 1 135 ? -14.482 -8.773 0.053 1.00 81.38 135 ASN A C 1
ATOM 1151 O O . ASN A 1 135 ? -13.784 -9.724 -0.311 1.00 81.38 135 ASN A O 1
ATOM 1155 N N . ARG A 1 136 ? -14.747 -8.525 1.332 1.00 82.94 136 ARG A N 1
ATOM 1156 C CA . ARG A 1 136 ? -14.412 -9.447 2.417 1.00 82.94 136 ARG A CA 1
ATOM 1157 C C . ARG A 1 136 ? -15.660 -10.251 2.764 1.00 82.94 136 ARG A C 1
ATOM 1159 O O . ARG A 1 136 ? -16.781 -9.897 2.409 1.00 82.94 136 ARG A O 1
ATOM 1166 N N . LYS A 1 137 ? -15.484 -11.348 3.505 1.00 73.94 137 LYS A N 1
ATOM 1167 C CA . LYS A 1 137 ? -16.633 -12.081 4.068 1.00 73.94 137 LYS A CA 1
ATOM 1168 C C . LYS A 1 137 ? -17.457 -11.206 5.027 1.00 73.94 137 LYS A C 1
ATOM 1170 O O . LYS A 1 137 ? -18.652 -11.431 5.162 1.00 73.94 137 LYS A O 1
ATOM 1175 N N . LYS A 1 138 ? -16.814 -10.233 5.685 1.00 76.12 138 LYS A N 1
ATOM 1176 C CA . LYS A 1 138 ? -17.406 -9.288 6.640 1.00 76.12 138 LYS A CA 1
ATOM 1177 C C . LYS A 1 138 ? -17.233 -7.845 6.143 1.00 76.12 138 LYS A C 1
ATOM 1179 O O . LYS A 1 138 ? -16.361 -7.118 6.603 1.00 76.12 138 LYS A O 1
ATOM 1184 N N . GLY A 1 139 ? -18.010 -7.466 5.131 1.00 77.75 139 GLY A N 1
ATOM 1185 C CA . GLY A 1 139 ? -18.011 -6.107 4.573 1.00 77.75 139 GLY A CA 1
ATOM 1186 C C . GLY A 1 139 ? -16.963 -5.860 3.485 1.00 77.75 139 GLY A C 1
ATOM 1187 O O . GLY A 1 139 ? -16.364 -6.789 2.942 1.00 77.75 139 GLY A O 1
ATOM 1188 N N . ASN A 1 140 ? -16.753 -4.589 3.147 1.00 83.88 140 ASN A N 1
ATOM 1189 C CA . ASN A 1 140 ? -15.848 -4.177 2.073 1.00 83.88 140 ASN A CA 1
ATOM 1190 C C . ASN A 1 140 ? -14.672 -3.376 2.629 1.00 83.88 140 ASN A C 1
ATOM 1192 O O . ASN A 1 140 ? -14.812 -2.601 3.578 1.00 83.88 140 ASN A O 1
ATOM 1196 N N . PHE A 1 141 ? -13.506 -3.551 2.010 1.00 86.75 141 PHE A N 1
ATOM 1197 C CA . PHE A 1 141 ? -12.355 -2.694 2.255 1.00 86.75 141 PHE A CA 1
ATOM 1198 C C . PHE A 1 141 ? -12.089 -1.837 1.021 1.00 86.75 141 PHE A C 1
ATOM 1200 O O . PHE A 1 141 ? -11.896 -2.370 -0.073 1.00 86.75 141 PHE A O 1
ATOM 1207 N N . PHE A 1 142 ? -12.068 -0.521 1.206 1.00 85.06 142 PHE A N 1
ATOM 1208 C CA . PHE A 1 142 ? -11.771 0.461 0.172 1.00 85.06 142 PHE A CA 1
ATOM 1209 C C . PHE A 1 142 ? -10.368 1.019 0.367 1.00 85.06 142 PHE A C 1
ATOM 1211 O O . PHE A 1 142 ? -9.937 1.296 1.487 1.00 85.06 142 PHE A O 1
ATOM 1218 N N . TYR A 1 143 ? -9.659 1.249 -0.728 1.00 83.88 143 TYR A N 1
ATOM 1219 C CA . TYR A 1 143 ? -8.413 1.990 -0.673 1.00 83.88 143 TYR A CA 1
ATOM 1220 C C . TYR A 1 143 ? -8.201 2.877 -1.881 1.00 83.88 143 TYR A C 1
ATOM 1222 O O . TYR A 1 143 ? -8.631 2.566 -2.990 1.00 83.88 143 TYR A O 1
ATOM 1230 N N . SER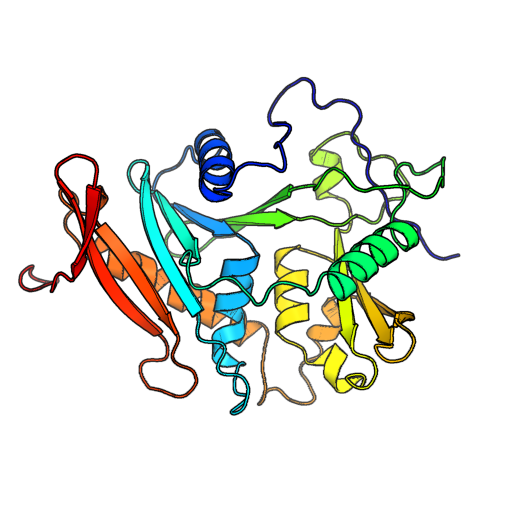 A 1 144 ? -7.491 3.976 -1.650 1.00 80.88 144 SER A N 1
ATOM 1231 C CA . SER A 1 144 ? -6.989 4.837 -2.714 1.00 80.88 144 SER A CA 1
ATOM 1232 C C . SER A 1 144 ? -5.567 4.463 -3.101 1.00 80.88 144 SER A C 1
ATOM 1234 O O . SER A 1 144 ? -4.751 4.027 -2.280 1.00 80.88 144 SER A O 1
ATOM 1236 N N . THR A 1 145 ? -5.245 4.675 -4.367 1.00 81.00 145 THR A N 1
ATOM 1237 C CA . THR A 1 145 ? -3.881 4.592 -4.878 1.00 81.00 145 THR A CA 1
ATOM 1238 C C . THR A 1 145 ? -3.627 5.680 -5.898 1.00 81.00 145 THR A C 1
ATOM 1240 O O . THR A 1 145 ? -4.511 6.040 -6.665 1.00 81.00 145 THR A O 1
ATOM 1243 N N . GLU A 1 146 ? -2.386 6.149 -5.957 1.00 77.94 146 GLU A N 1
ATOM 1244 C CA . GLU A 1 146 ? -1.893 6.862 -7.129 1.00 77.94 146 GLU A CA 1
ATOM 1245 C C . GLU A 1 146 ? -1.802 5.880 -8.310 1.00 77.94 146 GLU A C 1
ATOM 1247 O O . GLU A 1 146 ? -1.303 4.759 -8.142 1.00 77.94 146 GLU A O 1
ATOM 1252 N N . ILE A 1 147 ? -2.294 6.282 -9.484 1.00 80.62 147 ILE A N 1
ATOM 1253 C CA . ILE A 1 147 ? -2.024 5.612 -10.759 1.00 80.62 147 ILE A CA 1
ATOM 1254 C C . ILE A 1 147 ? -1.012 6.476 -11.505 1.00 80.62 147 ILE A C 1
ATOM 1256 O O . ILE A 1 147 ? -1.352 7.574 -11.949 1.00 80.62 147 ILE A O 1
ATOM 1260 N N . PRO A 1 148 ? 0.234 6.011 -11.657 1.00 77.56 148 PRO A N 1
ATOM 1261 C CA . PRO A 1 148 ? 1.272 6.829 -12.266 1.00 77.56 148 PRO A CA 1
ATOM 1262 C C . PRO A 1 148 ? 1.075 7.034 -13.774 1.00 77.56 148 PRO A C 1
ATOM 1264 O O . PRO A 1 148 ? 1.527 8.032 -14.327 1.00 77.56 148 PRO A O 1
ATOM 1267 N N . GLY A 1 149 ? 0.406 6.094 -14.442 1.00 81.25 149 GLY A N 1
ATOM 1268 C CA . GLY A 1 149 ? 0.066 6.184 -15.854 1.00 81.25 149 GLY A CA 1
ATOM 1269 C C . GLY A 1 149 ? -0.589 4.908 -16.368 1.00 81.25 149 GLY A C 1
ATOM 1270 O O . GLY A 1 149 ? -0.701 3.910 -15.648 1.00 81.25 149 GLY A O 1
ATOM 1271 N N . VAL A 1 150 ? -1.016 4.946 -17.629 1.00 84.81 150 VAL A N 1
ATOM 1272 C CA . VAL A 1 150 ? -1.754 3.850 -18.271 1.00 84.81 150 VAL A CA 1
ATOM 1273 C C . VAL A 1 150 ? -1.282 3.605 -19.704 1.00 84.81 150 VAL A C 1
ATOM 1275 O O . VAL A 1 150 ? -0.770 4.508 -20.371 1.00 84.81 150 VAL A O 1
ATOM 1278 N N . ILE A 1 151 ? -1.482 2.385 -20.195 1.00 83.75 151 ILE A N 1
ATOM 1279 C CA . ILE A 1 151 ? -1.319 2.014 -21.603 1.00 83.75 151 ILE A CA 1
ATOM 1280 C C . ILE A 1 151 ? -2.646 2.234 -22.300 1.00 83.75 151 ILE A C 1
ATOM 1282 O O . ILE A 1 151 ? -3.652 1.617 -21.956 1.00 83.75 151 ILE A O 1
ATOM 1286 N N . SER A 1 152 ? -2.635 3.083 -23.313 1.00 80.88 152 SER A N 1
ATOM 1287 C CA . SER A 1 152 ? -3.749 3.231 -24.241 1.00 80.88 152 SER A CA 1
ATOM 1288 C C . SER A 1 152 ? -3.178 3.646 -25.597 1.00 80.88 152 SER A C 1
ATOM 1290 O O . SER A 1 152 ? -2.023 4.043 -25.671 1.00 80.88 152 SER A O 1
ATOM 1292 N N . ASP A 1 153 ? -3.943 3.548 -26.676 1.00 78.88 153 ASP A N 1
ATOM 1293 C CA . ASP A 1 153 ? -3.618 4.203 -27.956 1.00 78.88 153 ASP A CA 1
ATOM 1294 C C . ASP A 1 153 ? -4.482 5.459 -28.175 1.00 78.88 153 ASP A C 1
ATOM 1296 O O . ASP A 1 153 ? -4.315 6.195 -29.147 1.00 78.88 153 ASP A O 1
ATOM 1300 N N . GLN A 1 154 ? -5.416 5.710 -27.254 1.00 78.31 154 GLN A N 1
ATOM 1301 C CA . GLN A 1 154 ? -6.420 6.765 -27.314 1.00 78.31 154 GLN A CA 1
ATOM 1302 C C . GLN A 1 154 ? -6.386 7.635 -26.059 1.00 78.31 154 GLN A C 1
ATOM 1304 O O . GLN A 1 154 ? -5.939 7.213 -24.988 1.00 78.31 154 GLN A O 1
ATOM 1309 N N . GLU A 1 155 ? -6.881 8.863 -26.194 1.00 76.19 155 GLU A N 1
ATOM 1310 C CA . GLU A 1 155 ? -7.051 9.764 -25.061 1.00 76.19 155 GLU A CA 1
ATOM 1311 C C . GLU A 1 155 ? -8.202 9.259 -24.191 1.00 76.19 155 GLU A C 1
ATOM 1313 O O . GLU A 1 155 ? -9.285 8.949 -24.686 1.00 76.19 155 GLU A O 1
ATOM 1318 N N . ILE A 1 156 ? -7.950 9.159 -22.889 1.00 73.31 156 ILE A N 1
ATOM 1319 C CA . ILE A 1 156 ? -8.957 8.759 -21.911 1.00 73.31 156 ILE A CA 1
ATOM 1320 C C . ILE A 1 156 ? -9.625 10.029 -21.415 1.00 73.31 156 ILE A C 1
ATOM 1322 O O . ILE A 1 156 ? -8.967 10.922 -20.885 1.00 73.31 156 ILE A O 1
ATOM 1326 N N . THR A 1 157 ? -10.937 10.097 -21.583 1.00 71.50 157 THR A N 1
ATOM 1327 C CA . THR A 1 157 ? -11.732 11.303 -21.313 1.00 71.50 157 THR A CA 1
ATOM 1328 C C . THR A 1 157 ? -12.773 11.091 -20.216 1.00 71.50 157 THR A C 1
ATOM 1330 O O . THR A 1 157 ? -13.364 12.057 -19.742 1.00 71.50 157 THR A O 1
ATOM 1333 N N . ASN A 1 158 ? -13.000 9.844 -19.785 1.00 69.00 158 ASN A N 1
ATOM 1334 C CA . ASN A 1 158 ? -13.972 9.496 -18.749 1.00 69.00 158 ASN A CA 1
ATOM 1335 C C . ASN A 1 158 ? -13.582 8.223 -17.965 1.00 69.00 158 ASN A C 1
ATOM 1337 O O . ASN A 1 158 ? -12.682 7.481 -18.361 1.00 69.00 158 ASN A O 1
ATOM 1341 N N . ASN A 1 159 ? -14.287 7.967 -16.856 1.00 67.12 159 ASN A N 1
ATOM 1342 C CA . ASN A 1 159 ? -14.022 6.833 -15.961 1.00 67.12 159 ASN A CA 1
ATOM 1343 C C . ASN A 1 159 ? -14.330 5.470 -16.594 1.00 67.12 159 ASN A C 1
ATOM 1345 O O . ASN A 1 159 ? -13.665 4.491 -16.276 1.00 67.12 159 ASN A O 1
ATOM 1349 N N . GLU A 1 160 ? -15.320 5.387 -17.481 1.00 73.12 160 GLU A N 1
ATOM 1350 C CA . GLU A 1 160 ? -15.707 4.121 -18.110 1.00 73.12 160 GLU A CA 1
ATOM 1351 C C . GLU A 1 160 ? -14.568 3.609 -19.006 1.00 73.12 160 GLU A C 1
ATOM 1353 O O . GLU A 1 160 ? -14.118 2.471 -18.870 1.00 73.12 160 GLU A O 1
ATOM 1358 N N . GLN A 1 161 ? -13.983 4.503 -19.808 1.00 76.19 161 GLN A N 1
ATOM 1359 C CA . GLN A 1 161 ? -12.762 4.236 -20.572 1.00 76.19 161 GLN A CA 1
ATOM 1360 C C . GLN A 1 161 ? -11.599 3.843 -19.658 1.00 76.19 161 GLN A C 1
ATOM 1362 O O . GLN A 1 161 ? -10.876 2.894 -19.959 1.00 76.19 161 GLN A O 1
ATOM 1367 N N . LEU A 1 162 ? -11.449 4.520 -18.517 1.00 74.81 162 LEU A N 1
ATOM 1368 C CA . LEU A 1 162 ? -10.374 4.247 -17.568 1.00 74.81 162 LEU A CA 1
ATOM 1369 C C . LEU A 1 162 ? -10.433 2.819 -16.994 1.00 74.81 162 LEU A C 1
ATOM 1371 O O . LEU A 1 162 ? -9.396 2.186 -16.831 1.00 74.81 162 LEU A O 1
ATOM 1375 N N . THR A 1 163 ? -11.627 2.263 -16.767 1.00 72.31 163 THR A N 1
ATOM 1376 C CA . THR A 1 163 ? -11.756 0.876 -16.282 1.00 72.31 163 THR A CA 1
ATOM 1377 C C . THR A 1 163 ? -11.287 -0.182 -17.287 1.00 72.31 163 THR A C 1
ATOM 1379 O O . THR A 1 163 ? -11.026 -1.320 -16.897 1.00 72.31 163 THR A O 1
ATOM 1382 N N . SER A 1 164 ? -11.179 0.179 -18.570 1.00 79.12 164 SER A N 1
ATOM 1383 C CA . SER A 1 164 ? -10.802 -0.729 -19.661 1.00 79.12 164 SER A CA 1
ATOM 1384 C C . SER A 1 164 ? -9.321 -0.672 -20.051 1.00 79.12 164 SER A C 1
ATOM 1386 O O . SER A 1 164 ? -8.866 -1.516 -20.824 1.00 79.12 164 SER A O 1
ATOM 1388 N N . VAL A 1 165 ? -8.560 0.298 -19.529 1.00 83.56 165 VAL A N 1
ATOM 1389 C CA . VAL A 1 165 ? -7.139 0.464 -19.868 1.00 83.56 165 VAL A CA 1
ATOM 1390 C C . VAL A 1 165 ? -6.219 -0.279 -18.909 1.00 83.56 165 VAL A C 1
ATOM 1392 O O . VAL A 1 165 ? -6.590 -0.650 -17.797 1.00 83.56 165 VAL A O 1
ATOM 1395 N N . GLU A 1 166 ? -4.986 -0.510 -19.350 1.00 88.25 166 GLU A N 1
ATOM 1396 C CA . GLU A 1 166 ? -3.997 -1.212 -18.541 1.00 88.25 166 GLU A CA 1
ATOM 1397 C C . GLU A 1 166 ? -3.191 -0.217 -17.713 1.00 88.25 166 GLU A C 1
ATOM 1399 O O . GLU A 1 166 ? -2.517 0.662 -18.253 1.00 88.25 166 GLU A O 1
ATOM 1404 N N . TYR A 1 167 ? -3.236 -0.364 -16.394 1.00 90.06 167 TYR A N 1
ATOM 1405 C CA . TYR A 1 167 ? -2.450 0.471 -15.497 1.00 90.06 167 TYR A CA 1
ATOM 1406 C C . TYR A 1 167 ? -0.994 0.021 -15.439 1.00 90.06 167 TYR A C 1
ATOM 1408 O O . TYR A 1 167 ? -0.655 -1.145 -15.682 1.00 90.06 167 TYR A O 1
ATOM 1416 N N . ILE A 1 168 ? -0.135 0.966 -15.077 1.00 89.88 168 ILE A N 1
ATOM 1417 C CA . ILE A 1 168 ? 1.296 0.749 -14.905 1.00 89.88 168 ILE A CA 1
ATOM 1418 C C . ILE A 1 168 ? 1.643 1.008 -13.454 1.00 89.88 168 ILE A C 1
ATOM 1420 O O . ILE A 1 168 ? 1.105 1.912 -12.819 1.00 89.88 168 ILE A O 1
ATOM 1424 N N . TYR A 1 169 ? 2.594 0.243 -12.952 1.00 90.88 169 TYR A N 1
ATOM 1425 C CA . TYR A 1 169 ? 3.338 0.579 -11.757 1.00 90.88 169 TYR A CA 1
ATOM 1426 C C . TYR A 1 169 ? 4.782 0.878 -12.148 1.00 90.88 169 TYR A C 1
ATOM 1428 O O . TYR A 1 169 ? 5.322 0.243 -13.055 1.00 90.88 169 TYR A O 1
ATOM 1436 N N . PHE A 1 170 ? 5.415 1.835 -11.474 1.00 90.38 170 PHE A N 1
ATOM 1437 C CA . PHE A 1 170 ? 6.842 2.057 -11.643 1.00 90.38 170 PHE A CA 1
ATOM 1438 C C . PHE A 1 170 ? 7.531 2.381 -10.318 1.00 90.38 170 PHE A C 1
ATOM 1440 O O . PHE A 1 170 ? 6.911 2.933 -9.404 1.00 90.38 170 PHE A O 1
ATOM 1447 N N . ASP A 1 171 ? 8.815 2.042 -10.232 1.00 89.94 171 ASP A N 1
ATOM 1448 C CA . ASP A 1 171 ? 9.658 2.327 -9.070 1.00 89.94 171 ASP A CA 1
ATOM 1449 C C . ASP A 1 171 ? 11.131 2.500 -9.472 1.00 89.94 171 ASP A C 1
ATOM 1451 O O . ASP A 1 171 ? 11.520 2.229 -10.613 1.00 89.94 171 ASP A O 1
ATOM 1455 N N . ILE A 1 172 ? 11.947 2.950 -8.521 1.00 87.88 172 ILE A N 1
ATOM 1456 C CA . ILE A 1 172 ? 13.405 3.061 -8.654 1.00 87.88 172 ILE A CA 1
ATOM 1457 C C . ILE A 1 172 ? 14.074 2.222 -7.565 1.00 87.88 172 ILE A C 1
ATOM 1459 O O . ILE A 1 172 ? 13.588 2.170 -6.436 1.00 87.88 172 ILE A O 1
ATOM 1463 N N . PHE A 1 173 ? 15.206 1.602 -7.889 1.00 85.12 173 PHE A N 1
ATOM 1464 C CA . PHE A 1 173 ? 16.041 0.849 -6.947 1.00 85.12 173 PHE A CA 1
ATOM 1465 C C . PHE A 1 173 ? 17.527 1.201 -7.116 1.00 85.12 173 PHE A C 1
ATOM 1467 O O . PHE A 1 173 ? 17.910 1.727 -8.162 1.00 85.12 173 PHE A O 1
ATOM 1474 N N . GLU A 1 174 ? 18.363 0.968 -6.097 1.00 82.44 174 GLU A N 1
ATOM 1475 C CA . GLU A 1 174 ? 19.797 1.303 -6.168 1.00 82.44 174 GLU A CA 1
ATOM 1476 C C . GLU A 1 174 ? 20.571 0.268 -7.017 1.00 82.44 174 GLU A C 1
ATOM 1478 O O . GLU A 1 174 ? 20.330 -0.938 -6.945 1.00 82.44 174 GLU A O 1
ATOM 1483 N N . ASP A 1 175 ? 21.503 0.736 -7.857 1.00 74.12 175 ASP A N 1
ATOM 1484 C CA . ASP A 1 175 ? 22.345 -0.124 -8.702 1.00 74.12 175 ASP A CA 1
ATOM 1485 C C . ASP A 1 175 ? 23.175 -1.093 -7.839 1.00 74.12 175 ASP A C 1
ATOM 1487 O O . ASP A 1 175 ? 23.746 -0.707 -6.818 1.00 74.12 175 ASP A O 1
ATOM 1491 N N . GLY A 1 176 ? 23.231 -2.364 -8.244 1.00 67.12 176 GLY A N 1
ATOM 1492 C CA . GLY A 1 176 ? 23.823 -3.451 -7.453 1.00 67.12 176 GLY A CA 1
ATOM 1493 C C . GLY A 1 176 ? 22.833 -4.263 -6.605 1.00 67.12 176 GLY A C 1
ATOM 1494 O O . GLY A 1 176 ? 23.173 -5.373 -6.205 1.00 67.12 176 GLY A O 1
ATOM 1495 N N . GLU A 1 177 ? 21.590 -3.801 -6.421 1.00 63.38 177 GLU A N 1
ATOM 1496 C CA . GLU A 1 177 ? 20.484 -4.624 -5.884 1.00 63.38 177 GLU A CA 1
ATOM 1497 C C . GLU A 1 177 ? 19.860 -5.535 -6.963 1.00 63.38 177 GLU A C 1
ATOM 1499 O O . GLU A 1 177 ? 18.828 -6.168 -6.755 1.00 63.38 177 GLU A O 1
ATOM 1504 N N . PHE A 1 178 ? 20.474 -5.596 -8.148 1.00 64.06 178 PHE A N 1
ATOM 1505 C CA . PHE A 1 178 ? 19.899 -6.219 -9.328 1.00 64.06 178 PHE A CA 1
ATOM 1506 C C . PHE A 1 178 ? 20.319 -7.684 -9.501 1.00 64.06 178 PHE A C 1
ATOM 1508 O O . PHE A 1 178 ? 21.419 -7.985 -9.963 1.00 64.06 178 PHE A O 1
ATOM 1515 N N . SER A 1 179 ? 19.401 -8.603 -9.217 1.00 66.50 179 SER A N 1
ATOM 1516 C CA . SER A 1 179 ? 19.389 -9.939 -9.819 1.00 66.50 179 SER A CA 1
ATOM 1517 C C . SER A 1 179 ? 17.991 -10.222 -10.375 1.00 66.50 179 SER A C 1
ATOM 1519 O O . SER A 1 179 ? 17.008 -9.655 -9.892 1.00 66.50 179 SER A O 1
ATOM 1521 N N . GLU A 1 180 ? 17.869 -11.089 -11.391 1.00 65.06 180 GLU A N 1
ATOM 1522 C CA . GLU A 1 180 ? 16.545 -11.548 -11.858 1.00 65.06 180 GLU A CA 1
ATOM 1523 C C . GLU A 1 180 ? 15.714 -12.103 -10.692 1.00 65.06 180 GLU A C 1
ATOM 1525 O O . GLU A 1 180 ? 14.498 -11.923 -10.651 1.00 65.06 180 GLU A O 1
ATOM 1530 N N . ASP A 1 181 ? 16.382 -12.700 -9.704 1.00 65.81 181 ASP A N 1
ATOM 1531 C CA . ASP A 1 181 ? 15.755 -13.171 -8.479 1.00 65.81 181 ASP A CA 1
ATOM 1532 C C . ASP A 1 181 ? 15.188 -12.007 -7.639 1.00 65.81 181 ASP A C 1
ATOM 1534 O O . ASP A 1 181 ? 14.057 -12.085 -7.170 1.00 65.81 181 ASP A O 1
ATOM 1538 N N . VAL A 1 182 ? 15.887 -10.874 -7.500 1.00 68.31 182 VAL A N 1
ATOM 1539 C CA . VAL A 1 182 ? 15.347 -9.711 -6.768 1.00 68.31 182 VAL A CA 1
ATOM 1540 C C . VAL A 1 182 ? 14.094 -9.148 -7.442 1.00 68.31 182 VAL A C 1
ATOM 1542 O O . VAL A 1 182 ? 13.142 -8.822 -6.741 1.00 68.31 182 VAL A O 1
ATOM 1545 N N . ILE A 1 183 ? 14.031 -9.067 -8.777 1.00 65.81 183 ILE A N 1
ATOM 1546 C CA . ILE A 1 183 ? 12.796 -8.629 -9.454 1.00 65.81 183 ILE A CA 1
ATOM 1547 C C . ILE A 1 183 ? 11.670 -9.627 -9.237 1.00 65.81 183 ILE A C 1
ATOM 1549 O O . ILE A 1 183 ? 10.579 -9.228 -8.838 1.00 65.81 183 ILE A O 1
ATOM 1553 N N . ASN A 1 184 ? 11.918 -10.903 -9.522 1.00 64.50 184 ASN A N 1
ATOM 1554 C CA . ASN A 1 184 ? 10.860 -11.906 -9.507 1.00 64.50 184 ASN A CA 1
ATOM 1555 C C . ASN A 1 184 ? 10.332 -12.161 -8.087 1.00 64.50 184 ASN A C 1
ATOM 1557 O O . ASN A 1 184 ? 9.212 -12.643 -7.938 1.00 64.50 184 ASN A O 1
ATOM 1561 N N . TYR A 1 185 ? 11.097 -11.807 -7.046 1.00 72.69 185 TYR A N 1
ATOM 1562 C CA . TYR A 1 185 ? 10.785 -12.166 -5.663 1.00 72.69 185 TYR A CA 1
ATOM 1563 C C . TYR A 1 185 ? 10.732 -10.982 -4.689 1.00 72.69 185 TYR A C 1
ATOM 1565 O O . TYR A 1 185 ? 10.945 -11.168 -3.493 1.00 72.69 185 TYR A O 1
ATOM 1573 N N . ASN A 1 186 ? 10.440 -9.766 -5.163 1.00 79.94 186 ASN A N 1
ATOM 1574 C CA . ASN A 1 186 ? 10.232 -8.615 -4.281 1.00 79.94 186 ASN A CA 1
ATOM 1575 C C . ASN A 1 186 ? 8.737 -8.449 -3.923 1.00 79.94 186 ASN A C 1
ATOM 1577 O O . ASN A 1 186 ? 7.985 -7.861 -4.715 1.00 79.94 186 ASN A O 1
ATOM 1581 N N . PRO A 1 187 ? 8.288 -8.896 -2.729 1.00 82.75 187 PRO A N 1
ATOM 1582 C CA . PRO A 1 187 ? 6.875 -8.831 -2.342 1.00 82.75 187 PRO A CA 1
ATOM 1583 C C . PRO A 1 187 ? 6.364 -7.381 -2.253 1.00 82.75 187 PRO A C 1
ATOM 1585 O O . PRO A 1 187 ? 5.182 -7.106 -2.494 1.00 82.75 187 PRO A O 1
ATOM 1588 N N . ILE A 1 188 ? 7.260 -6.415 -2.008 1.00 85.88 188 ILE A N 1
ATOM 1589 C CA . ILE A 1 188 ? 6.912 -4.992 -1.949 1.00 85.88 188 ILE A CA 1
ATOM 1590 C C . ILE A 1 188 ? 6.518 -4.480 -3.333 1.00 85.88 188 ILE A C 1
ATOM 1592 O O . ILE A 1 188 ? 5.481 -3.829 -3.466 1.00 85.88 188 ILE A O 1
ATOM 1596 N N . TRP A 1 189 ? 7.310 -4.767 -4.369 1.00 87.38 189 TRP A N 1
ATOM 1597 C CA . TRP A 1 189 ? 6.968 -4.347 -5.732 1.00 87.38 189 TRP A CA 1
ATOM 1598 C C . TRP A 1 189 ? 5.714 -5.048 -6.236 1.00 87.38 189 TRP A C 1
ATOM 1600 O O . TRP A 1 189 ? 4.837 -4.374 -6.780 1.00 87.38 189 TRP A O 1
ATOM 1610 N N . TRP A 1 190 ? 5.592 -6.355 -5.989 1.00 89.00 190 TRP A N 1
ATOM 1611 C CA . TRP A 1 190 ? 4.392 -7.108 -6.343 1.00 89.00 190 TRP A CA 1
ATOM 1612 C C . TRP A 1 190 ? 3.142 -6.511 -5.690 1.00 89.00 190 TRP A C 1
ATOM 1614 O O . TRP A 1 190 ? 2.225 -6.106 -6.398 1.00 89.00 190 TRP A O 1
ATOM 1624 N N . SER A 1 191 ? 3.113 -6.367 -4.362 1.00 90.44 191 SER A N 1
ATOM 1625 C CA . SER A 1 191 ? 1.927 -5.878 -3.638 1.00 90.44 191 SER A CA 1
ATOM 1626 C C . SER A 1 191 ? 1.533 -4.466 -4.072 1.00 90.44 191 SER A C 1
ATOM 1628 O O . SER A 1 191 ? 0.357 -4.185 -4.305 1.00 90.44 191 SER A O 1
ATOM 1630 N N . LYS A 1 192 ? 2.509 -3.569 -4.247 1.00 91.12 192 LYS A N 1
ATOM 1631 C CA . LYS A 1 192 ? 2.274 -2.210 -4.744 1.00 91.12 192 LYS A CA 1
ATOM 1632 C C . LYS A 1 192 ? 1.676 -2.205 -6.147 1.00 91.12 192 LYS A C 1
ATOM 1634 O O . LYS A 1 192 ? 0.746 -1.436 -6.388 1.00 91.12 192 LYS A O 1
ATOM 1639 N N . ALA A 1 193 ? 2.195 -3.029 -7.051 1.00 90.88 193 ALA A N 1
ATOM 1640 C CA . ALA A 1 193 ? 1.703 -3.120 -8.417 1.00 90.88 193 ALA A CA 1
ATOM 1641 C C . ALA A 1 193 ? 0.323 -3.807 -8.478 1.00 90.88 193 ALA A C 1
ATOM 1643 O O . ALA A 1 193 ? -0.572 -3.324 -9.176 1.00 90.88 193 ALA A O 1
ATOM 1644 N N . ALA A 1 194 ? 0.109 -4.857 -7.680 1.00 90.31 194 ALA A N 1
ATOM 1645 C CA . ALA A 1 194 ? -1.136 -5.616 -7.607 1.00 90.31 194 ALA A CA 1
ATOM 1646 C C . ALA A 1 194 ? -2.279 -4.750 -7.068 1.00 90.31 194 ALA A C 1
ATOM 1648 O O . ALA A 1 194 ? -3.363 -4.707 -7.648 1.00 90.31 194 ALA A O 1
ATOM 1649 N N . LEU A 1 195 ? -2.018 -3.969 -6.015 1.00 90.94 195 LEU A N 1
ATOM 1650 C CA . LEU A 1 195 ? -2.993 -3.028 -5.462 1.00 90.94 195 LEU A CA 1
ATOM 1651 C C . LEU A 1 195 ? -3.299 -1.867 -6.417 1.00 90.94 195 LEU A C 1
ATOM 1653 O O . LEU A 1 195 ? -4.410 -1.345 -6.400 1.00 90.94 195 LEU A O 1
ATOM 1657 N N . THR A 1 196 ? -2.355 -1.488 -7.279 1.00 89.38 196 THR A N 1
ATOM 1658 C CA . THR A 1 196 ? -2.589 -0.544 -8.384 1.00 89.38 196 THR A CA 1
ATOM 1659 C C . THR A 1 196 ? -3.372 -1.188 -9.538 1.00 89.38 196 THR A C 1
ATOM 1661 O O . THR A 1 196 ? -3.768 -0.482 -10.457 1.00 89.38 196 THR A O 1
ATOM 1664 N N . LYS A 1 197 ? -3.622 -2.508 -9.510 1.00 87.94 197 LYS A N 1
ATOM 1665 C CA . LYS A 1 197 ? -4.130 -3.306 -10.642 1.00 87.94 197 LYS A CA 1
ATOM 1666 C C . LYS A 1 197 ? -3.296 -3.105 -11.912 1.00 87.94 197 LYS A C 1
ATOM 1668 O O . LYS A 1 197 ? -3.819 -3.115 -13.027 1.00 87.94 197 LYS A O 1
ATOM 1673 N N . ALA A 1 198 ? -1.998 -2.873 -11.735 1.00 90.12 198 ALA A N 1
ATOM 1674 C CA . ALA A 1 198 ? -1.082 -2.681 -12.840 1.00 90.12 198 ALA A CA 1
ATOM 1675 C C . ALA A 1 198 ? -0.886 -3.999 -13.585 1.00 90.12 198 ALA A C 1
ATOM 1677 O O . ALA A 1 198 ? -0.628 -5.028 -12.967 1.00 90.12 198 ALA A O 1
ATOM 1678 N N . LYS A 1 199 ? -0.955 -3.965 -14.916 1.00 88.75 199 LYS A N 1
ATOM 1679 C CA . LYS A 1 199 ? -0.555 -5.118 -15.734 1.00 88.75 199 LYS A CA 1
ATOM 1680 C C . LYS A 1 199 ? 0.929 -5.097 -16.056 1.00 88.75 199 LYS A C 1
ATOM 1682 O O . LYS A 1 199 ? 1.522 -6.147 -16.285 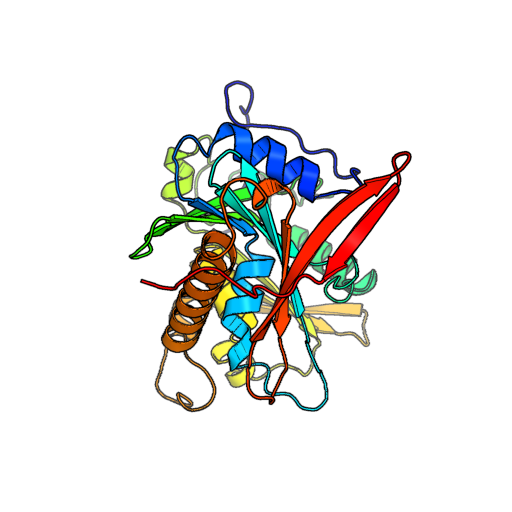1.00 88.75 199 LYS A O 1
ATOM 1687 N N . GLN A 1 200 ? 1.530 -3.907 -16.070 1.00 89.50 200 GLN A N 1
ATOM 1688 C CA . GLN A 1 200 ? 2.947 -3.713 -16.354 1.00 89.50 200 GLN A CA 1
ATOM 1689 C C . GLN A 1 200 ? 3.655 -3.030 -15.190 1.00 89.50 200 GLN A C 1
ATOM 1691 O O . GLN A 1 200 ? 3.165 -2.050 -14.631 1.00 89.50 200 GLN A O 1
ATOM 1696 N N . CYS A 1 201 ? 4.838 -3.541 -14.871 1.00 90.31 201 CYS A N 1
ATOM 1697 C CA . CYS A 1 201 ? 5.775 -2.954 -13.932 1.00 90.31 201 CYS A CA 1
ATOM 1698 C C . CYS A 1 201 ? 6.985 -2.412 -14.702 1.00 90.31 201 CYS A C 1
ATOM 1700 O O . CYS A 1 201 ? 7.503 -3.081 -15.605 1.00 90.31 201 CYS A O 1
ATOM 1702 N N . ILE A 1 202 ? 7.415 -1.198 -14.360 1.00 90.69 202 ILE A N 1
ATOM 1703 C CA . ILE A 1 202 ? 8.605 -0.552 -14.912 1.00 90.69 202 ILE A CA 1
ATOM 1704 C C . ILE A 1 202 ? 9.537 -0.178 -13.762 1.00 90.69 202 ILE A C 1
ATOM 1706 O O . ILE A 1 202 ? 9.220 0.691 -12.959 1.00 90.69 202 ILE A O 1
ATOM 1710 N N . LEU A 1 203 ? 10.701 -0.807 -13.683 1.00 89.25 203 LEU A N 1
ATOM 1711 C CA . LEU A 1 203 ? 11.695 -0.514 -12.653 1.00 89.25 203 LEU A CA 1
ATOM 1712 C C . LEU A 1 203 ? 12.910 0.140 -13.294 1.00 89.25 203 LEU A C 1
ATOM 1714 O O . LEU A 1 203 ? 13.374 -0.338 -14.327 1.00 89.25 203 LEU A O 1
ATOM 1718 N N . ALA A 1 204 ? 13.438 1.202 -12.694 1.00 89.94 204 ALA A N 1
ATOM 1719 C CA . ALA A 1 204 ? 14.696 1.794 -13.140 1.00 89.94 204 ALA A CA 1
ATOM 1720 C C . ALA A 1 204 ? 15.799 1.622 -12.095 1.00 89.94 204 ALA A C 1
ATOM 1722 O O . ALA A 1 204 ? 15.572 1.878 -10.911 1.00 89.94 204 ALA A O 1
ATOM 1723 N N . SER A 1 205 ? 16.993 1.229 -12.541 1.00 88.81 205 SER A N 1
ATOM 1724 C CA . SER A 1 205 ? 18.179 1.226 -11.684 1.00 88.81 205 SER A CA 1
ATOM 1725 C C . SER A 1 205 ? 18.745 2.639 -11.565 1.00 88.81 205 SER A C 1
ATOM 1727 O O . SER A 1 205 ? 18.867 3.375 -12.551 1.00 88.81 205 SER A O 1
ATOM 1729 N N . TYR A 1 206 ? 19.087 3.019 -10.341 1.00 88.44 206 TYR A N 1
ATOM 1730 C CA . TYR A 1 206 ? 19.705 4.291 -10.008 1.00 88.44 206 TYR A CA 1
ATOM 1731 C C . TYR A 1 206 ? 21.151 4.076 -9.568 1.00 88.44 206 TYR A C 1
ATOM 1733 O O . TYR A 1 206 ? 21.427 3.491 -8.520 1.00 88.44 206 TYR A O 1
ATOM 1741 N N . ASP A 1 207 ? 22.078 4.588 -10.370 1.00 88.56 207 ASP A N 1
ATOM 1742 C CA . ASP A 1 207 ? 23.492 4.626 -10.036 1.00 88.56 207 ASP A CA 1
ATOM 1743 C C . ASP A 1 207 ? 23.750 5.785 -9.070 1.00 88.56 207 ASP A C 1
ATOM 1745 O O . ASP A 1 207 ? 23.781 6.962 -9.440 1.00 88.56 207 ASP A O 1
ATOM 1749 N N . LYS A 1 208 ? 23.952 5.435 -7.802 1.00 85.12 208 LYS A N 1
ATOM 1750 C CA . LYS A 1 208 ? 24.208 6.387 -6.720 1.00 85.12 208 LYS A CA 1
ATOM 1751 C C . LYS A 1 208 ? 25.563 7.082 -6.826 1.00 85.12 208 LYS A C 1
ATOM 1753 O O . LYS A 1 208 ? 25.705 8.187 -6.301 1.00 85.12 208 LYS A O 1
ATOM 1758 N N . VAL A 1 209 ? 26.551 6.447 -7.462 1.00 87.19 209 VAL A N 1
ATOM 1759 C CA . VAL A 1 209 ? 27.896 7.014 -7.643 1.00 87.19 209 VAL A CA 1
ATOM 1760 C C . VAL A 1 209 ? 27.842 8.133 -8.675 1.00 87.19 209 VAL A C 1
ATOM 1762 O O . VAL A 1 209 ? 28.409 9.201 -8.450 1.00 87.19 209 VAL A O 1
ATOM 1765 N N . ASN A 1 210 ? 27.116 7.906 -9.770 1.00 89.12 210 ASN A N 1
ATOM 1766 C CA . ASN A 1 210 ? 26.998 8.857 -10.875 1.00 89.12 210 ASN A CA 1
ATOM 1767 C C . ASN A 1 210 ? 25.741 9.752 -10.809 1.00 89.12 210 ASN A C 1
ATOM 1769 O O . ASN A 1 210 ? 25.586 10.634 -11.652 1.00 89.12 210 ASN A O 1
ATOM 1773 N N . ASP A 1 211 ? 24.870 9.555 -9.813 1.00 86.56 211 ASP A N 1
ATOM 1774 C CA . ASP A 1 211 ? 23.598 10.274 -9.613 1.00 86.56 211 ASP A CA 1
ATOM 1775 C C . ASP A 1 211 ? 22.709 10.270 -10.875 1.00 86.56 211 ASP A C 1
ATOM 1777 O O . ASP A 1 211 ? 22.181 11.301 -11.310 1.00 86.56 211 ASP A O 1
ATOM 1781 N N . CYS A 1 212 ? 22.561 9.098 -11.503 1.00 87.94 212 CYS A N 1
ATOM 1782 C CA . CYS A 1 212 ? 21.811 8.951 -12.749 1.00 87.94 212 CYS A CA 1
ATOM 1783 C C . CYS A 1 212 ? 21.015 7.641 -12.841 1.00 87.94 212 CYS A C 1
ATOM 1785 O O . CYS A 1 212 ? 21.326 6.639 -12.201 1.00 87.94 212 CYS A O 1
ATOM 1787 N N . LEU A 1 213 ? 19.960 7.657 -13.660 1.00 88.81 213 LEU A N 1
ATOM 1788 C CA . LEU A 1 213 ? 19.238 6.447 -14.057 1.00 88.81 213 LEU A CA 1
ATOM 1789 C C . LEU A 1 213 ? 20.055 5.697 -15.112 1.00 88.81 213 LEU A C 1
ATOM 1791 O O . LEU A 1 213 ? 20.504 6.309 -16.084 1.00 88.81 213 LEU A O 1
ATOM 1795 N N . LYS A 1 214 ? 20.221 4.386 -14.934 1.00 86.44 214 LYS A N 1
ATOM 1796 C CA . LYS A 1 214 ? 21.116 3.570 -15.762 1.00 86.44 214 LYS A CA 1
ATOM 1797 C C . LYS A 1 214 ? 20.350 2.634 -16.694 1.00 86.44 214 LYS A C 1
ATOM 1799 O O . LYS A 1 214 ? 20.515 2.716 -17.908 1.00 86.44 214 LYS A O 1
ATOM 1804 N N . GLU A 1 215 ? 19.481 1.783 -16.153 1.00 86.94 215 GLU A N 1
ATOM 1805 C CA . GLU A 1 215 ? 18.731 0.776 -16.917 1.00 86.94 215 GLU A CA 1
ATOM 1806 C C . GLU A 1 215 ? 17.243 0.800 -16.570 1.00 86.94 215 GLU A C 1
ATOM 1808 O O . GLU A 1 215 ? 16.858 1.173 -15.463 1.00 86.94 215 GLU A O 1
ATOM 1813 N N . ILE A 1 216 ? 16.403 0.390 -17.526 1.00 88.19 216 ILE A N 1
ATOM 1814 C CA . ILE A 1 216 ? 14.954 0.260 -17.350 1.00 88.19 216 ILE A CA 1
ATOM 1815 C C . ILE A 1 216 ? 14.549 -1.185 -17.620 1.00 88.19 216 ILE A C 1
ATOM 1817 O O . ILE A 1 216 ? 14.780 -1.726 -18.702 1.00 88.19 216 ILE A O 1
ATOM 1821 N N . TYR A 1 217 ? 13.860 -1.765 -16.651 1.00 86.38 217 TYR A N 1
ATOM 1822 C CA . TYR A 1 217 ? 13.315 -3.107 -16.678 1.00 86.38 217 TYR A CA 1
ATOM 1823 C C . TYR A 1 217 ? 11.806 -3.034 -16.821 1.00 86.38 217 TYR A C 1
ATOM 1825 O O . TYR A 1 217 ? 11.134 -2.342 -16.061 1.00 86.38 217 TYR A O 1
ATOM 1833 N N . LYS A 1 218 ? 11.268 -3.755 -17.803 1.00 88.19 218 LYS A N 1
ATOM 1834 C CA . LYS A 1 218 ? 9.834 -3.804 -18.080 1.00 88.19 218 LYS A CA 1
ATOM 1835 C C . LYS A 1 218 ? 9.353 -5.244 -18.091 1.00 88.19 218 LYS A C 1
ATOM 1837 O O . LYS A 1 218 ? 9.900 -6.078 -18.813 1.00 88.19 218 LYS A O 1
ATOM 1842 N N . PHE A 1 219 ? 8.293 -5.522 -17.347 1.00 85.56 219 PHE A N 1
ATOM 1843 C CA . PHE A 1 219 ? 7.703 -6.853 -17.285 1.00 85.56 219 PHE A CA 1
ATOM 1844 C C . PHE A 1 219 ? 6.219 -6.806 -16.913 1.00 85.56 219 PHE A C 1
ATOM 1846 O O . PHE A 1 219 ? 5.719 -5.797 -16.415 1.00 85.56 219 PHE A O 1
ATOM 1853 N N . ASN A 1 220 ? 5.512 -7.899 -17.203 1.00 86.88 220 ASN A N 1
ATOM 1854 C CA . ASN A 1 220 ? 4.124 -8.070 -16.786 1.00 86.88 220 ASN A CA 1
ATOM 1855 C C . ASN A 1 220 ? 4.070 -8.497 -15.323 1.00 86.88 220 ASN A C 1
ATOM 1857 O O . ASN A 1 220 ? 4.949 -9.234 -14.874 1.00 86.88 220 ASN A O 1
ATOM 1861 N N . ILE A 1 221 ? 3.032 -8.066 -14.610 1.00 83.56 221 ILE A N 1
ATOM 1862 C CA . ILE A 1 221 ? 2.881 -8.387 -13.190 1.00 83.56 221 ILE A CA 1
ATOM 1863 C C . ILE A 1 221 ? 2.744 -9.895 -12.951 1.00 83.56 221 ILE A C 1
ATOM 1865 O O . ILE A 1 221 ? 3.280 -10.393 -11.971 1.00 83.56 221 ILE A O 1
ATOM 1869 N N . ASP A 1 222 ? 2.151 -10.624 -13.901 1.00 79.38 222 ASP A N 1
ATOM 1870 C CA . ASP A 1 222 ? 1.989 -12.082 -13.845 1.00 79.38 222 ASP A CA 1
ATOM 1871 C C . ASP A 1 222 ? 3.333 -12.819 -13.701 1.00 79.38 222 ASP A C 1
ATOM 1873 O O . ASP A 1 222 ? 3.368 -13.954 -13.242 1.00 79.38 222 ASP A O 1
ATOM 1877 N N . LYS A 1 223 ? 4.463 -12.175 -14.040 1.00 72.62 223 LYS A N 1
ATOM 1878 C CA . LYS A 1 223 ? 5.798 -12.748 -13.808 1.00 72.62 223 LYS A CA 1
ATOM 1879 C C . LYS A 1 223 ? 6.153 -12.895 -12.327 1.00 72.62 223 LYS A C 1
ATOM 1881 O O . LYS A 1 223 ? 6.979 -13.738 -12.001 1.00 72.62 223 LYS A O 1
ATOM 1886 N N . PHE A 1 224 ? 5.560 -12.095 -11.439 1.00 69.88 224 PHE A N 1
ATOM 1887 C CA . PHE A 1 224 ? 5.722 -12.278 -9.993 1.00 69.88 224 PHE A CA 1
ATOM 1888 C C . PHE A 1 224 ? 5.016 -13.548 -9.489 1.00 69.88 224 PHE A C 1
ATOM 1890 O O . PHE A 1 224 ? 5.374 -14.064 -8.435 1.00 69.88 224 PHE A O 1
ATOM 1897 N N . ASP A 1 225 ? 4.032 -14.058 -10.236 1.00 62.62 225 ASP A N 1
ATOM 1898 C CA . ASP A 1 225 ? 3.201 -15.193 -9.831 1.00 62.62 225 ASP A CA 1
ATOM 1899 C C . ASP A 1 225 ? 3.760 -16.550 -10.316 1.00 62.62 225 ASP A C 1
ATOM 1901 O O . ASP A 1 225 ? 3.128 -17.584 -10.091 1.00 62.62 225 ASP A O 1
ATOM 1905 N N . ASP A 1 226 ? 4.946 -16.594 -10.942 1.00 62.56 226 ASP A N 1
ATOM 1906 C CA . ASP A 1 226 ? 5.614 -17.842 -11.348 1.00 62.56 226 ASP A CA 1
ATOM 1907 C C . ASP A 1 226 ? 6.164 -18.596 -10.111 1.00 62.56 226 ASP A C 1
ATOM 1909 O O . ASP A 1 226 ? 7.336 -18.518 -9.738 1.00 62.56 226 ASP A O 1
ATOM 1913 N N . LYS A 1 227 ? 5.267 -19.353 -9.462 1.00 54.00 227 LYS A N 1
ATOM 1914 C CA . LYS A 1 227 ? 5.361 -19.948 -8.108 1.00 54.00 227 LYS A CA 1
ATOM 1915 C C . LYS A 1 227 ? 6.529 -20.914 -7.826 1.00 54.00 227 LYS A C 1
ATOM 1917 O O . LYS A 1 227 ? 6.653 -21.410 -6.716 1.00 54.00 227 LYS A O 1
ATOM 1922 N N . THR A 1 228 ? 7.386 -21.256 -8.784 1.00 53.81 228 THR A N 1
ATOM 1923 C CA . THR A 1 228 ? 8.075 -22.567 -8.749 1.00 53.81 228 THR A CA 1
ATOM 1924 C C . THR A 1 228 ? 9.452 -22.621 -8.085 1.00 53.81 228 THR A C 1
ATOM 1926 O O . THR A 1 228 ? 9.942 -23.724 -7.846 1.00 53.81 228 THR A O 1
ATOM 1929 N N . LYS A 1 229 ? 10.102 -21.493 -7.766 1.00 53.09 229 LYS A N 1
ATOM 1930 C CA . LYS A 1 229 ? 11.499 -21.529 -7.285 1.00 53.09 229 LYS A CA 1
ATOM 1931 C C . LYS A 1 229 ? 11.701 -21.318 -5.781 1.00 53.09 229 LYS A C 1
ATOM 1933 O O . LYS A 1 229 ? 12.659 -21.880 -5.258 1.00 53.09 229 LYS A O 1
ATOM 1938 N N . TYR A 1 230 ? 10.827 -20.590 -5.073 1.00 56.00 230 TYR A N 1
ATOM 1939 C CA . TYR A 1 230 ? 11.054 -20.234 -3.659 1.00 56.00 230 TYR A CA 1
ATOM 1940 C C . TYR A 1 230 ? 9.768 -19.999 -2.836 1.00 56.00 230 TYR A C 1
ATOM 1942 O O . TYR A 1 230 ? 9.718 -19.048 -2.058 1.00 56.00 230 TYR A O 1
ATOM 1950 N N . GLU A 1 231 ? 8.748 -20.867 -2.940 1.00 58.78 231 GLU A N 1
ATOM 1951 C CA . GLU A 1 231 ? 7.506 -20.785 -2.121 1.00 58.78 231 GLU A CA 1
ATOM 1952 C C . GLU A 1 231 ? 7.770 -20.617 -0.610 1.00 58.78 231 GLU A C 1
ATOM 1954 O O . GLU A 1 231 ? 6.947 -20.068 0.118 1.00 58.78 231 GLU A O 1
ATOM 1959 N N . ASN A 1 232 ? 8.947 -21.044 -0.144 1.00 63.97 232 ASN A N 1
ATOM 1960 C CA . ASN A 1 232 ? 9.382 -20.930 1.245 1.00 63.97 232 ASN A CA 1
ATOM 1961 C C . ASN A 1 232 ? 9.751 -19.497 1.691 1.00 63.97 232 ASN A C 1
ATOM 1963 O O . ASN A 1 232 ? 9.960 -19.297 2.884 1.00 63.97 232 ASN A O 1
ATOM 1967 N N . LEU A 1 233 ? 9.892 -18.524 0.777 1.00 72.56 233 LEU A N 1
ATOM 1968 C CA . LEU A 1 233 ? 10.315 -17.151 1.107 1.00 72.56 233 LEU A CA 1
ATOM 1969 C C . LEU A 1 233 ? 9.151 -16.157 1.142 1.00 72.56 233 LEU A C 1
ATOM 1971 O O . LEU A 1 233 ? 9.083 -15.335 2.052 1.00 72.56 233 LEU A O 1
ATOM 1975 N N . TRP A 1 234 ? 8.245 -16.216 0.166 1.00 81.25 234 TRP A N 1
ATOM 1976 C CA . TRP A 1 234 ? 7.019 -15.417 0.147 1.00 81.25 234 TRP A CA 1
ATOM 1977 C C . TRP A 1 234 ? 6.007 -15.992 -0.851 1.00 81.25 234 TRP A C 1
ATOM 1979 O O . TRP A 1 234 ? 6.371 -16.762 -1.742 1.00 81.25 234 TRP A O 1
ATOM 1989 N N . SER A 1 235 ? 4.735 -15.602 -0.728 1.00 83.94 235 SER A N 1
ATOM 1990 C CA . SER A 1 235 ? 3.733 -15.869 -1.763 1.00 83.94 235 SER A CA 1
ATOM 1991 C C . SER A 1 235 ? 2.623 -14.807 -1.795 1.00 83.94 235 SER A C 1
ATOM 1993 O O . SER A 1 235 ? 2.253 -14.272 -0.742 1.00 83.94 235 SER A O 1
ATOM 1995 N N . PRO A 1 236 ? 2.043 -14.531 -2.980 1.00 86.69 236 PRO A N 1
ATOM 1996 C CA . PRO A 1 236 ? 0.840 -13.711 -3.133 1.00 86.69 236 PRO A CA 1
ATOM 1997 C C . PRO A 1 236 ? -0.305 -14.114 -2.199 1.00 86.69 236 PRO A C 1
ATOM 1999 O O . PRO A 1 236 ? -0.924 -13.269 -1.552 1.00 86.69 236 PRO A O 1
ATOM 2002 N N . ASP A 1 237 ? -0.560 -15.420 -2.104 1.00 88.38 237 ASP A N 1
ATOM 2003 C CA . ASP A 1 237 ? -1.655 -15.978 -1.312 1.00 88.38 237 ASP A CA 1
ATOM 2004 C C . ASP A 1 237 ? -1.441 -15.710 0.188 1.00 88.38 237 ASP A C 1
ATOM 2006 O O . ASP A 1 237 ? -2.366 -15.285 0.880 1.00 88.38 237 ASP A O 1
ATOM 2010 N N . ALA A 1 238 ? -0.210 -15.870 0.691 1.00 88.12 238 ALA A N 1
ATOM 2011 C CA . ALA A 1 238 ? 0.122 -15.546 2.079 1.00 88.12 238 ALA A CA 1
ATOM 2012 C C . ALA A 1 238 ? -0.028 -14.044 2.380 1.00 88.12 238 ALA A C 1
ATOM 2014 O O . ALA A 1 238 ? -0.545 -13.686 3.438 1.00 88.12 238 ALA A O 1
ATOM 2015 N N . ALA A 1 239 ? 0.346 -13.169 1.440 1.00 90.31 239 ALA A N 1
ATOM 2016 C CA . ALA A 1 239 ? 0.190 -11.721 1.579 1.00 90.31 239 ALA A CA 1
ATOM 2017 C C . ALA A 1 239 ? -1.290 -11.304 1.690 1.00 90.31 239 ALA A C 1
ATOM 2019 O O . ALA A 1 239 ? -1.665 -10.512 2.560 1.00 90.31 239 ALA A O 1
ATOM 2020 N N . TRP A 1 240 ? -2.146 -11.863 0.825 1.00 91.25 240 TRP A N 1
ATOM 2021 C CA . TRP A 1 240 ? -3.592 -11.619 0.845 1.00 91.25 240 TRP A CA 1
ATOM 2022 C C . TRP A 1 240 ? -4.266 -12.194 2.089 1.00 91.25 240 TRP A C 1
ATOM 2024 O O . TRP A 1 240 ? -5.123 -11.529 2.675 1.00 91.25 240 TRP A O 1
ATOM 2034 N N . ASN A 1 241 ? -3.874 -13.399 2.511 1.00 91.31 241 ASN A N 1
ATOM 2035 C CA . ASN A 1 241 ? -4.396 -14.019 3.728 1.00 91.31 241 ASN A CA 1
ATOM 2036 C C . ASN A 1 241 ? -4.050 -13.180 4.960 1.00 91.31 241 ASN A C 1
ATOM 2038 O O . ASN A 1 241 ? -4.952 -12.833 5.720 1.00 91.31 241 ASN A O 1
ATOM 2042 N N . PHE A 1 242 ? -2.789 -12.756 5.097 1.00 92.00 242 PHE A N 1
ATOM 2043 C CA . PHE A 1 242 ? -2.370 -11.913 6.214 1.00 92.00 242 PHE A CA 1
ATOM 2044 C C . PHE A 1 242 ? -3.119 -10.577 6.244 1.00 92.00 242 PHE A C 1
ATOM 2046 O O . PHE A 1 242 ? -3.575 -10.150 7.302 1.00 92.00 242 PHE A O 1
ATOM 2053 N N . LEU A 1 243 ? -3.310 -9.930 5.087 1.00 93.44 243 LEU A N 1
ATOM 2054 C CA . LEU A 1 243 ? -4.132 -8.722 5.006 1.00 93.44 243 LEU A CA 1
ATOM 2055 C C . LEU A 1 243 ? -5.563 -8.982 5.491 1.00 93.44 243 LEU A C 1
ATOM 2057 O O . LEU A 1 243 ? -6.096 -8.197 6.271 1.00 93.44 243 LEU A O 1
ATOM 2061 N N . ASN A 1 244 ? -6.191 -10.072 5.050 1.00 92.56 244 ASN A N 1
ATOM 2062 C CA . ASN A 1 244 ? -7.553 -10.404 5.461 1.00 92.56 244 ASN A CA 1
ATOM 2063 C C . ASN A 1 244 ? -7.653 -10.667 6.969 1.00 92.56 244 ASN A C 1
ATOM 2065 O O . ASN A 1 244 ? -8.579 -10.168 7.612 1.00 92.56 244 ASN A O 1
ATOM 2069 N N . ASP A 1 245 ? -6.698 -11.407 7.529 1.00 92.38 245 ASP A N 1
ATOM 2070 C CA . ASP A 1 245 ? -6.632 -11.708 8.958 1.00 92.38 245 ASP A CA 1
ATOM 2071 C C . ASP A 1 245 ? -6.399 -10.441 9.783 1.00 92.38 245 ASP A C 1
ATOM 2073 O O . ASP A 1 245 ? -7.105 -10.211 10.767 1.00 92.38 245 ASP A O 1
ATOM 2077 N N . PHE A 1 246 ? -5.504 -9.558 9.334 1.00 93.75 246 PHE A N 1
ATOM 2078 C CA . PHE A 1 246 ? -5.287 -8.257 9.958 1.00 93.75 246 PHE A CA 1
ATOM 2079 C C . PHE A 1 246 ? -6.557 -7.397 9.942 1.00 93.75 246 PHE A C 1
ATOM 2081 O O . PHE A 1 246 ? -6.943 -6.846 10.969 1.00 93.75 246 PHE A O 1
ATOM 2088 N N . LEU A 1 247 ? -7.256 -7.302 8.809 1.00 93.62 247 LEU A N 1
ATOM 2089 C CA . LEU A 1 247 ? -8.494 -6.519 8.730 1.00 93.62 247 LEU A CA 1
ATOM 2090 C C . LEU A 1 247 ? -9.603 -7.111 9.611 1.00 93.62 247 LEU A C 1
ATOM 2092 O O . LEU A 1 247 ? -10.345 -6.363 10.245 1.00 93.62 247 LEU A O 1
ATOM 2096 N N . ASN A 1 248 ? -9.689 -8.441 9.721 1.00 91.81 248 ASN A N 1
ATOM 2097 C CA . ASN A 1 248 ? -10.590 -9.096 10.674 1.00 91.81 248 ASN A CA 1
ATOM 2098 C C . ASN A 1 248 ? -10.214 -8.767 12.128 1.00 91.81 248 ASN A C 1
ATOM 2100 O O . ASN A 1 248 ? -11.102 -8.542 12.951 1.00 91.81 248 ASN A O 1
ATOM 2104 N N . PHE A 1 249 ? -8.917 -8.717 12.443 1.00 93.19 249 PHE A N 1
ATOM 2105 C CA . PHE A 1 249 ? -8.415 -8.337 13.762 1.00 93.19 249 PHE A CA 1
ATOM 2106 C C . PHE A 1 249 ? -8.725 -6.873 14.103 1.00 93.19 249 PHE A C 1
ATOM 2108 O O . PHE A 1 249 ? -9.142 -6.584 15.228 1.00 93.19 249 PHE A O 1
ATOM 2115 N N . VAL A 1 250 ? -8.608 -5.964 13.129 1.00 93.88 250 VAL A N 1
ATOM 2116 C CA . VAL A 1 250 ? -9.037 -4.564 13.265 1.00 93.88 250 VAL A CA 1
ATOM 2117 C C . VAL A 1 250 ? -10.523 -4.497 13.587 1.00 93.88 250 VAL A C 1
ATOM 2119 O O . VAL A 1 250 ? -10.910 -3.869 14.569 1.00 93.88 250 VAL A O 1
ATOM 2122 N N . GLU A 1 251 ? -11.352 -5.166 12.784 1.00 91.81 251 GLU A N 1
ATOM 2123 C CA . GLU A 1 251 ? -12.803 -5.206 12.974 1.00 91.81 251 GLU A CA 1
ATOM 2124 C C . GLU A 1 251 ? -13.153 -5.667 14.385 1.00 91.81 251 GLU A C 1
ATOM 2126 O O . GLU A 1 251 ? -13.861 -4.984 15.120 1.00 91.81 251 GLU A O 1
ATOM 2131 N N . TYR A 1 252 ? -12.592 -6.806 14.784 1.00 91.38 252 TYR A N 1
ATOM 2132 C CA . TYR A 1 252 ? -12.832 -7.397 16.087 1.00 91.38 252 TYR A CA 1
ATOM 2133 C C . TYR A 1 252 ? -12.442 -6.446 17.221 1.00 91.38 252 TYR A C 1
ATOM 2135 O O . TYR A 1 252 ? -13.246 -6.210 18.118 1.00 91.38 252 TYR A O 1
ATOM 2143 N N . SER A 1 253 ? -11.252 -5.846 17.145 1.00 92.38 253 SER A N 1
ATOM 2144 C CA . SER A 1 253 ? -10.751 -4.916 18.166 1.00 92.38 253 SER A CA 1
ATOM 2145 C C . SER A 1 253 ? -11.595 -3.644 18.266 1.00 92.38 253 SER A C 1
ATOM 2147 O O . SER A 1 253 ? -11.808 -3.113 19.357 1.00 92.38 253 SER A O 1
ATOM 2149 N N . VAL A 1 254 ? -12.093 -3.140 17.134 1.00 91.31 254 VAL A N 1
ATOM 2150 C CA . VAL A 1 254 ? -12.937 -1.940 17.089 1.00 91.31 254 VAL A CA 1
ATOM 2151 C C . VAL A 1 254 ? -14.334 -2.224 17.638 1.00 91.31 254 VAL A C 1
ATOM 2153 O O . VAL A 1 254 ? -14.862 -1.457 18.450 1.00 91.31 254 VAL A O 1
ATOM 2156 N N . PHE A 1 255 ? -14.939 -3.335 17.221 1.00 89.44 255 PHE A N 1
ATOM 2157 C CA . PHE A 1 255 ? -16.305 -3.684 17.604 1.00 89.44 255 PHE A CA 1
ATOM 2158 C C . PHE A 1 255 ? -16.413 -4.354 18.978 1.00 89.44 255 PHE A C 1
ATOM 2160 O O . PHE A 1 255 ? -17.517 -4.383 19.522 1.00 89.44 255 PHE A O 1
ATOM 2167 N N . SER A 1 256 ? -15.305 -4.797 19.587 1.00 88.75 256 SER A N 1
ATOM 2168 C CA . SER A 1 256 ? -15.279 -5.240 20.990 1.00 88.75 256 SER A CA 1
ATOM 2169 C C . SER A 1 256 ? -15.474 -4.093 21.985 1.00 88.75 256 SER A C 1
ATOM 2171 O O . SER A 1 256 ? -15.801 -4.328 23.144 1.00 88.75 256 SER A O 1
ATOM 2173 N N . VAL A 1 257 ? -15.272 -2.844 21.556 1.00 89.06 257 VAL A N 1
ATOM 2174 C CA . VAL A 1 257 ? -15.541 -1.652 22.366 1.00 89.06 257 VAL A CA 1
ATOM 2175 C C . VAL A 1 257 ? -17.000 -1.230 22.187 1.00 89.06 257 VAL A C 1
ATOM 2177 O O . VAL A 1 257 ? -17.527 -1.221 21.066 1.00 89.06 257 VAL A O 1
ATOM 2180 N N . SER A 1 258 ? -17.655 -0.850 23.289 1.00 87.25 258 SER A N 1
ATOM 2181 C CA . SER A 1 258 ? -19.049 -0.397 23.278 1.00 87.25 258 SER A CA 1
ATOM 2182 C C . SER A 1 258 ? -19.249 0.808 22.352 1.00 87.25 258 SER A C 1
ATOM 2184 O O . SER A 1 258 ? -18.392 1.688 22.238 1.00 87.25 258 SER A O 1
ATOM 2186 N N . SER A 1 259 ? -20.405 0.855 21.685 1.00 86.81 259 SER A N 1
ATOM 2187 C CA . SER A 1 259 ? -20.751 1.900 20.711 1.00 86.81 259 SER A CA 1
ATOM 2188 C C . SER A 1 259 ? -20.586 3.319 21.258 1.00 86.81 259 SER A C 1
ATOM 2190 O O . SER A 1 259 ? -20.165 4.213 20.526 1.00 86.81 259 SER A O 1
ATOM 2192 N N . ASP A 1 260 ? -20.870 3.510 22.547 1.00 86.38 260 ASP A N 1
ATOM 2193 C CA . ASP A 1 260 ? -20.963 4.824 23.191 1.00 86.38 260 ASP A CA 1
ATOM 2194 C C . ASP A 1 260 ? -19.605 5.514 23.358 1.00 86.38 260 ASP A C 1
ATOM 2196 O O . ASP A 1 260 ? -19.524 6.745 23.391 1.00 86.38 260 ASP A O 1
ATOM 2200 N N . ILE A 1 261 ? -18.525 4.732 23.442 1.00 87.56 261 ILE A N 1
ATOM 2201 C CA . ILE A 1 261 ? -17.161 5.264 23.561 1.00 87.56 261 ILE A CA 1
ATOM 2202 C C . ILE A 1 261 ? -16.313 5.005 22.317 1.00 87.56 261 ILE A C 1
ATOM 2204 O O . ILE A 1 261 ? -15.288 5.659 22.154 1.00 87.56 261 ILE A O 1
ATOM 2208 N N . ARG A 1 262 ? -16.754 4.138 21.397 1.00 88.19 262 ARG A N 1
ATOM 2209 C CA . ARG A 1 262 ? -16.002 3.731 20.199 1.00 88.19 262 ARG A CA 1
ATOM 2210 C C . ARG A 1 262 ? -15.482 4.913 19.371 1.00 88.19 262 ARG A C 1
ATOM 2212 O O . ARG A 1 262 ? -14.320 4.936 18.994 1.00 88.19 262 ARG A O 1
ATOM 2219 N N . LYS A 1 263 ? -16.297 5.950 19.150 1.00 86.81 263 LYS A N 1
ATOM 2220 C CA . LYS A 1 263 ? -15.890 7.159 18.395 1.00 86.81 263 LYS A CA 1
ATOM 2221 C C . LYS A 1 263 ? -14.831 8.020 19.101 1.00 86.81 263 LYS A C 1
ATOM 2223 O O . LYS A 1 263 ? -14.260 8.921 18.496 1.00 86.81 263 LYS A O 1
ATOM 2228 N N . LYS A 1 264 ? -14.591 7.781 20.391 1.00 88.62 264 LYS A N 1
ATOM 2229 C CA . LYS A 1 264 ? -13.543 8.441 21.182 1.00 88.62 264 LYS A CA 1
ATOM 2230 C C . LYS A 1 264 ? -12.268 7.606 21.244 1.00 88.62 264 LYS A C 1
ATOM 2232 O O . LYS A 1 264 ? -11.291 8.067 21.823 1.00 88.62 264 LYS A O 1
ATOM 2237 N N . CYS A 1 265 ? -12.276 6.392 20.706 1.00 91.06 265 CYS A N 1
ATOM 2238 C CA . CYS A 1 265 ? -11.139 5.494 20.763 1.00 91.06 265 CYS A CA 1
ATOM 2239 C C . CYS A 1 265 ? -10.275 5.602 19.504 1.00 91.06 265 CYS A C 1
ATOM 2241 O O . CYS A 1 265 ? -10.767 5.831 18.399 1.00 91.06 265 CYS A O 1
ATOM 2243 N N . VAL A 1 266 ? -8.978 5.397 19.705 1.00 91.25 266 VAL A N 1
ATOM 2244 C CA . VAL A 1 266 ? -7.970 5.178 18.673 1.00 91.25 266 VAL A CA 1
ATOM 2245 C C . VAL A 1 266 ? -7.372 3.807 18.940 1.00 91.25 266 VAL A C 1
ATOM 2247 O O . VAL A 1 266 ? -6.887 3.547 20.040 1.00 91.25 266 VAL A O 1
ATOM 2250 N N . TRP A 1 267 ? -7.392 2.928 17.947 1.00 94.75 267 TRP A N 1
ATOM 2251 C CA . TRP A 1 267 ? -6.753 1.618 18.044 1.00 94.75 267 TRP A CA 1
ATOM 2252 C C . TRP A 1 267 ? -5.401 1.699 17.372 1.00 94.75 267 TRP A C 1
ATOM 2254 O O . TRP A 1 267 ? -5.317 2.015 16.189 1.00 94.75 267 TRP A O 1
ATOM 2264 N N . LYS A 1 268 ? -4.339 1.441 18.120 1.00 93.12 268 LYS A N 1
ATOM 2265 C CA . LYS A 1 268 ? -2.968 1.481 17.635 1.00 93.12 268 LYS A CA 1
ATOM 2266 C C . LYS A 1 268 ? -2.492 0.054 17.400 1.00 93.12 268 LYS A C 1
ATOM 2268 O O . LYS A 1 268 ? -2.253 -0.685 18.350 1.00 93.12 268 LYS A O 1
ATOM 2273 N N . PHE A 1 269 ? -2.355 -0.317 16.134 1.00 93.19 269 PHE A N 1
ATOM 2274 C CA . PHE A 1 269 ? -1.803 -1.592 15.702 1.00 93.19 269 PHE A CA 1
ATOM 2275 C C . PHE A 1 269 ? -0.314 -1.438 15.439 1.00 93.19 269 PHE A C 1
ATOM 2277 O O . PHE A 1 269 ? 0.084 -0.556 14.678 1.00 93.19 269 PHE A O 1
ATOM 2284 N N . GLN A 1 270 ? 0.502 -2.290 16.048 1.00 90.31 270 GLN A N 1
ATOM 2285 C CA . GLN A 1 270 ? 1.953 -2.237 15.911 1.00 90.31 270 GLN A CA 1
ATOM 2286 C C . GLN A 1 270 ? 2.501 -3.597 15.497 1.00 90.31 270 GLN A C 1
ATOM 2288 O O . GLN A 1 270 ? 2.155 -4.605 16.113 1.00 90.31 270 GLN A O 1
ATOM 2293 N N . SER A 1 271 ? 3.367 -3.617 14.482 1.00 88.25 271 SER A N 1
ATOM 2294 C CA . SER A 1 271 ? 4.083 -4.830 14.087 1.00 88.25 271 SER A CA 1
ATOM 2295 C C . SER A 1 271 ? 5.361 -5.042 14.889 1.00 88.25 271 SER A C 1
ATOM 2297 O O . SER A 1 271 ? 6.076 -4.095 15.235 1.00 88.25 271 SER A O 1
ATOM 2299 N N . TYR A 1 272 ? 5.660 -6.314 15.142 1.00 81.00 272 TYR A N 1
ATOM 2300 C CA . TYR A 1 272 ? 6.907 -6.755 15.751 1.00 81.00 272 TYR A CA 1
ATOM 2301 C C . TYR A 1 272 ? 7.564 -7.773 14.818 1.00 81.00 272 TYR A C 1
ATOM 2303 O O . TYR A 1 272 ? 7.098 -8.910 14.720 1.00 81.00 272 TYR A O 1
ATOM 2311 N N . PRO A 1 273 ? 8.614 -7.380 14.075 1.00 66.38 273 PRO A N 1
ATOM 2312 C CA . PRO A 1 273 ? 9.322 -8.322 13.229 1.00 66.38 273 PRO A CA 1
ATOM 2313 C C . PRO A 1 273 ? 9.999 -9.372 14.120 1.00 66.38 273 PRO A C 1
ATOM 2315 O O . PRO A 1 273 ? 10.912 -9.044 14.872 1.00 66.38 273 PRO A O 1
ATOM 2318 N N . ASN A 1 274 ? 9.576 -10.632 13.981 1.00 65.06 274 ASN A N 1
ATOM 2319 C CA . ASN A 1 274 ? 10.109 -11.829 14.655 1.00 65.06 274 ASN A CA 1
ATOM 2320 C C . ASN A 1 274 ? 9.638 -12.116 16.096 1.00 65.06 274 ASN A C 1
ATOM 2322 O O . ASN A 1 274 ? 10.154 -13.065 16.685 1.00 65.06 274 ASN A O 1
ATOM 2326 N N . ASP A 1 275 ? 8.655 -11.388 16.634 1.00 62.00 275 ASP A N 1
ATOM 2327 C CA . ASP A 1 275 ? 8.073 -11.686 17.952 1.00 62.00 275 ASP A CA 1
ATOM 2328 C C . ASP A 1 275 ? 6.619 -12.170 17.830 1.00 62.00 275 ASP A C 1
ATOM 2330 O O . ASP A 1 275 ? 5.873 -11.731 16.954 1.00 62.00 275 ASP A O 1
ATOM 2334 N N . GLU A 1 276 ? 6.197 -13.060 18.734 1.00 60.47 276 GLU A N 1
ATOM 2335 C CA . GLU A 1 276 ? 4.783 -13.392 18.926 1.00 60.47 276 GLU A CA 1
ATOM 2336 C C . GLU A 1 276 ? 4.182 -12.528 20.054 1.00 60.47 276 GLU A C 1
ATOM 2338 O O . GLU A 1 276 ? 4.727 -12.512 21.161 1.00 60.47 276 GLU A O 1
ATOM 2343 N N . PRO A 1 277 ? 3.045 -11.841 19.825 1.00 67.00 277 PRO A N 1
ATOM 2344 C CA . PRO A 1 277 ? 2.277 -11.792 18.578 1.00 67.00 277 PRO A CA 1
ATOM 2345 C C . PRO A 1 277 ? 2.920 -10.888 17.507 1.00 67.00 277 PRO A C 1
ATOM 2347 O O . PRO A 1 277 ? 3.413 -9.807 17.816 1.00 67.00 277 PRO A O 1
ATOM 2350 N N . PHE A 1 278 ? 2.802 -11.284 16.229 1.00 72.81 278 PHE A N 1
ATOM 2351 C CA . PHE A 1 278 ? 3.317 -10.526 15.069 1.00 72.81 278 PHE A CA 1
ATOM 2352 C C . PHE A 1 278 ? 2.774 -9.092 14.980 1.00 72.81 278 PHE A C 1
ATOM 2354 O O . PHE A 1 278 ? 3.425 -8.197 14.435 1.00 72.81 278 PHE A O 1
ATOM 2361 N N . VAL A 1 279 ? 1.560 -8.879 15.494 1.00 86.62 279 VAL A N 1
ATOM 2362 C CA . VAL A 1 279 ? 0.902 -7.578 15.592 1.00 86.62 279 VAL A CA 1
ATOM 2363 C C . VAL A 1 279 ? 0.200 -7.488 16.943 1.00 86.62 279 VAL A C 1
ATOM 2365 O O . VAL A 1 279 ? -0.545 -8.396 17.313 1.00 86.62 279 VAL A O 1
ATOM 2368 N N . SER A 1 280 ? 0.395 -6.385 17.663 1.00 90.12 280 SER A N 1
ATOM 2369 C CA . SER A 1 280 ? -0.384 -6.058 18.863 1.00 90.12 280 SER A CA 1
ATOM 2370 C C . SER A 1 280 ? -1.385 -4.940 18.573 1.00 90.12 280 SER A C 1
ATOM 2372 O O . SER A 1 280 ? -1.240 -4.200 17.598 1.00 90.12 280 SER A O 1
ATOM 2374 N N . CYS A 1 281 ? -2.411 -4.825 19.416 1.00 92.56 281 CYS A N 1
ATOM 2375 C CA . CYS A 1 281 ? -3.352 -3.712 19.404 1.00 92.56 281 CYS A CA 1
ATOM 2376 C C . CYS A 1 281 ? -3.411 -3.084 20.797 1.00 92.56 281 CYS A C 1
ATOM 2378 O O . CYS A 1 281 ? -3.748 -3.756 21.771 1.00 92.56 281 CYS A O 1
ATOM 2380 N N . GLU A 1 282 ? -3.143 -1.787 20.875 1.00 92.56 282 GLU A N 1
ATOM 2381 C CA . GLU A 1 282 ? -3.384 -0.960 22.053 1.00 92.56 282 GLU A CA 1
ATOM 2382 C C . GLU A 1 282 ? -4.607 -0.073 21.799 1.00 92.56 282 GLU A C 1
ATOM 2384 O O . GLU A 1 282 ? -4.699 0.592 20.766 1.00 92.56 282 GLU A O 1
ATOM 2389 N N . ILE A 1 283 ? -5.561 -0.056 22.731 1.00 92.94 283 ILE A N 1
ATOM 2390 C CA . ILE A 1 283 ? -6.746 0.802 22.635 1.00 92.94 283 ILE A CA 1
ATOM 2391 C C . ILE A 1 283 ? -6.505 2.048 23.476 1.00 92.94 283 ILE A C 1
ATOM 2393 O O . ILE A 1 283 ? -6.268 1.967 24.680 1.00 92.94 283 ILE A O 1
ATOM 2397 N N . LEU A 1 284 ? -6.582 3.206 22.835 1.00 90.94 284 LEU A N 1
ATOM 2398 C CA . LEU A 1 284 ? -6.370 4.510 23.443 1.00 90.94 284 LEU A CA 1
ATOM 2399 C C . LEU A 1 284 ? -7.690 5.279 23.447 1.00 90.94 284 LEU A C 1
ATOM 2401 O O . LEU A 1 284 ? -8.389 5.303 22.438 1.00 90.94 284 LEU A O 1
ATOM 2405 N N . ILE A 1 285 ? -8.037 5.939 24.550 1.00 90.00 285 ILE A N 1
ATOM 2406 C CA . ILE A 1 285 ? -9.175 6.862 24.606 1.00 90.00 285 ILE A CA 1
ATOM 2407 C C . ILE A 1 285 ? -8.697 8.307 24.460 1.00 90.00 285 ILE A C 1
ATOM 2409 O O . ILE A 1 285 ? -7.738 8.731 25.110 1.00 90.00 285 ILE A O 1
ATOM 2413 N N . ARG A 1 286 ? -9.378 9.062 23.597 1.00 86.81 286 ARG A N 1
ATOM 2414 C CA . ARG A 1 286 ? -9.169 10.491 23.374 1.00 86.81 286 ARG A CA 1
ATOM 2415 C C . ARG A 1 286 ? -9.804 11.296 24.500 1.00 86.81 286 ARG A C 1
ATOM 2417 O O . ARG A 1 286 ? -11.026 11.303 24.660 1.00 86.81 286 ARG A O 1
ATOM 2424 N N . ASN A 1 287 ? -8.970 12.043 25.211 1.00 83.00 287 ASN A N 1
ATOM 2425 C CA . ASN A 1 287 ? -9.369 13.012 26.221 1.00 83.00 287 ASN A CA 1
ATOM 2426 C C . ASN A 1 287 ? -9.007 14.416 25.730 1.00 83.00 287 ASN A C 1
ATOM 2428 O O . ASN A 1 287 ? -7.835 14.712 25.504 1.00 83.00 287 ASN A O 1
ATOM 2432 N N . VAL A 1 288 ? -10.012 15.278 25.564 1.00 79.38 288 VAL A N 1
ATOM 2433 C CA . VAL A 1 288 ? -9.813 16.683 25.186 1.00 79.38 288 VAL A CA 1
ATOM 2434 C C . VAL A 1 288 ? -10.044 17.546 26.417 1.00 79.38 288 VAL A C 1
ATOM 2436 O O . VAL A 1 288 ? -11.160 17.609 26.932 1.00 79.38 288 VAL A O 1
ATOM 2439 N N . VAL A 1 289 ? -8.988 18.200 26.896 1.00 76.38 289 VAL A N 1
ATOM 2440 C CA . VAL A 1 289 ? -9.042 19.133 28.028 1.00 76.38 289 VAL A CA 1
ATOM 2441 C C . VAL A 1 289 ? -8.413 20.444 27.576 1.00 76.38 289 VAL A C 1
ATOM 2443 O O . VAL A 1 289 ? -7.251 20.460 27.188 1.00 76.38 289 VAL A O 1
ATOM 2446 N N . ASN A 1 290 ? -9.170 21.547 27.617 1.00 77.31 290 ASN A N 1
ATOM 2447 C CA . ASN A 1 290 ? -8.708 22.876 27.183 1.00 77.31 290 ASN A CA 1
ATOM 2448 C C . ASN A 1 290 ? -8.081 22.872 25.772 1.00 77.31 290 ASN A C 1
ATOM 2450 O O . ASN A 1 290 ? -6.971 23.366 25.585 1.00 77.31 290 ASN A O 1
ATOM 2454 N N . ASP A 1 291 ? -8.765 22.251 24.804 1.00 73.25 291 ASP A N 1
ATOM 2455 C CA . ASP A 1 291 ? -8.316 22.084 23.409 1.00 73.25 291 ASP A CA 1
ATOM 2456 C C . ASP A 1 291 ? -7.000 21.302 23.224 1.00 73.25 291 ASP A C 1
ATOM 2458 O O . ASP A 1 291 ? -6.494 21.184 22.107 1.00 73.25 291 ASP A O 1
ATOM 2462 N N . GLN A 1 292 ? -6.458 20.711 24.294 1.00 70.69 292 GLN A N 1
ATOM 2463 C CA . GLN A 1 292 ? -5.340 19.778 24.227 1.00 70.69 292 GLN A CA 1
ATOM 2464 C C . GLN A 1 292 ? -5.858 18.344 24.189 1.00 70.69 292 GLN A C 1
ATOM 2466 O O . GLN A 1 292 ? -6.588 17.895 25.076 1.00 70.69 292 GLN A O 1
ATOM 2471 N N . GLU A 1 293 ? -5.469 17.627 23.138 1.00 76.50 293 GLU A N 1
ATOM 2472 C CA . GLU A 1 293 ? -5.771 16.214 22.964 1.00 76.50 293 GLU A CA 1
ATOM 2473 C C . GLU A 1 293 ? -4.720 15.354 23.672 1.00 76.50 293 GLU A C 1
ATOM 2475 O O . GLU A 1 293 ? -3.519 15.500 23.444 1.00 76.50 293 GLU A O 1
ATOM 2480 N N . THR A 1 294 ? -5.179 14.430 24.513 1.00 83.94 294 THR A N 1
ATOM 2481 C CA . THR A 1 294 ? -4.351 13.387 25.125 1.00 83.94 294 THR A CA 1
ATOM 2482 C C . THR A 1 294 ? -4.941 12.013 24.824 1.00 83.94 294 THR A C 1
ATOM 2484 O O . THR A 1 294 ? -6.160 11.850 24.743 1.00 83.94 294 THR A O 1
ATOM 2487 N N . LEU A 1 295 ? -4.068 11.023 24.635 1.00 85.12 295 LEU A N 1
ATOM 2488 C CA . LEU A 1 295 ? -4.437 9.627 24.410 1.00 85.12 295 LEU A CA 1
ATOM 2489 C C . LEU A 1 295 ? -4.028 8.814 25.637 1.00 85.12 295 LEU A C 1
ATOM 2491 O O . LEU A 1 295 ? -2.862 8.828 26.027 1.00 85.12 295 LEU A O 1
ATOM 2495 N N . THR A 1 296 ? -4.983 8.126 26.259 1.00 87.25 296 THR A N 1
ATOM 2496 C CA . THR A 1 296 ? -4.729 7.298 27.446 1.00 87.25 296 THR A CA 1
ATOM 2497 C C . THR A 1 296 ? -5.063 5.840 27.139 1.00 87.25 296 THR A C 1
ATOM 2499 O O . THR A 1 296 ? -6.162 5.588 26.644 1.00 87.25 296 THR A O 1
ATOM 2502 N N . PRO A 1 297 ? -4.167 4.879 27.423 1.00 89.00 297 PRO A N 1
ATOM 2503 C CA . PRO A 1 297 ? -4.481 3.465 27.267 1.00 89.00 297 PRO A CA 1
ATOM 2504 C C . PRO A 1 297 ? -5.674 3.061 28.127 1.00 89.00 297 PRO A C 1
ATOM 2506 O O . PRO A 1 297 ? -5.790 3.483 29.281 1.00 89.00 297 PRO A O 1
ATOM 2509 N N . ILE A 1 298 ? -6.548 2.230 27.569 1.00 84.81 298 ILE A N 1
ATOM 2510 C CA . ILE A 1 298 ? -7.636 1.595 28.307 1.00 84.81 298 ILE A CA 1
ATOM 2511 C C . ILE A 1 298 ? -7.503 0.080 28.215 1.00 84.81 298 ILE A C 1
ATOM 2513 O O . ILE A 1 298 ? -7.215 -0.479 27.157 1.00 84.81 298 ILE A O 1
ATOM 2517 N N . THR A 1 299 ? -7.740 -0.595 29.332 1.00 74.00 299 THR A N 1
ATOM 2518 C CA . THR A 1 299 ? -7.876 -2.049 29.354 1.00 74.00 299 THR A CA 1
ATOM 2519 C C . THR A 1 299 ? -9.339 -2.380 29.104 1.00 74.00 299 THR A C 1
ATOM 2521 O O . THR A 1 299 ? -10.209 -1.857 29.800 1.00 74.00 299 THR A O 1
ATOM 2524 N N . VAL A 1 300 ? -9.628 -3.265 28.149 1.00 62.03 300 VAL A N 1
ATOM 2525 C CA . VAL A 1 300 ? -10.976 -3.834 27.991 1.00 62.03 300 VAL A CA 1
ATOM 2526 C C . VAL A 1 300 ? -11.177 -4.877 29.091 1.00 62.03 300 VAL A C 1
ATOM 2528 O O . VAL A 1 300 ? -11.159 -6.078 28.850 1.00 62.03 300 VAL A O 1
ATOM 2531 N N . ASN A 1 301 ? -11.291 -4.416 30.333 1.00 49.03 301 ASN A N 1
ATOM 2532 C CA . ASN A 1 301 ? -11.807 -5.228 31.423 1.00 49.03 301 ASN A CA 1
ATOM 2533 C C . ASN A 1 301 ? -13.318 -4.981 31.477 1.00 49.03 301 ASN A C 1
ATOM 2535 O O . ASN A 1 301 ? -13.740 -3.832 31.551 1.00 49.03 301 ASN A O 1
ATOM 2539 N N . GLU A 1 302 ? -14.100 -6.063 31.449 1.00 41.19 302 GLU A N 1
ATOM 2540 C CA . GLU A 1 302 ? -15.564 -6.095 31.619 1.00 41.19 302 GLU A CA 1
ATOM 2541 C C . GLU A 1 302 ? -16.415 -5.721 30.391 1.00 41.19 302 GLU A C 1
ATOM 2543 O O . GLU A 1 302 ? -17.011 -4.657 30.313 1.00 41.19 302 GLU A O 1
ATOM 2548 N N . THR A 1 303 ? -16.600 -6.663 29.466 1.00 35.69 303 THR A N 1
ATOM 2549 C CA . THR A 1 303 ? -17.944 -6.990 28.949 1.00 35.69 303 THR A CA 1
ATOM 2550 C C . THR A 1 303 ? -17.948 -8.455 28.526 1.00 35.69 303 THR A C 1
ATOM 2552 O O . THR A 1 303 ? -17.023 -8.924 27.870 1.00 35.69 303 THR A O 1
ATOM 2555 N N . ASN A 1 304 ? -18.954 -9.203 28.981 1.00 32.03 304 ASN A N 1
ATOM 2556 C CA . ASN A 1 304 ? -19.137 -10.613 28.650 1.00 32.03 304 ASN A CA 1
ATOM 2557 C C . ASN A 1 304 ? -19.091 -10.817 27.130 1.00 32.03 304 ASN A C 1
ATOM 2559 O O . ASN A 1 304 ? -19.937 -10.290 26.407 1.00 32.03 304 ASN A O 1
ATOM 2563 N N . PHE A 1 305 ? -18.114 -11.596 26.678 1.00 29.33 305 PHE A N 1
ATOM 2564 C CA . PHE A 1 305 ? -18.096 -12.162 25.338 1.00 29.33 305 PHE A CA 1
ATOM 2565 C C . PHE A 1 305 ? -19.275 -13.143 25.201 1.00 29.33 305 PHE A C 1
ATOM 2567 O O . PHE A 1 305 ? -19.421 -13.998 26.080 1.00 29.33 305 PHE A O 1
ATOM 2574 N N . PRO A 1 306 ? -20.134 -13.025 24.171 1.00 32.94 306 PRO A N 1
ATOM 2575 C CA . PRO A 1 306 ? -21.026 -14.114 23.788 1.00 32.94 306 PRO A CA 1
ATOM 2576 C C . PRO A 1 306 ? -20.259 -15.300 23.192 1.00 32.94 306 PRO A C 1
ATOM 2578 O O . PRO A 1 306 ? -19.221 -15.070 22.526 1.00 32.94 306 PRO A O 1
#

pLDDT: mean 73.09, std 18.41, range [21.11, 94.75]

Organism: NCBI:txid488301